Protein 1DZF (pdb70)

Foldseek 3Di:
DVVVLVLLLLLLLLLLVLCVQLAWDDDVCRSVDDSVVCQVQQADPVSHGDQQRSKDKTAGDPVRCVLPVPQGIEIEGEDPDQEAEQVNLVVQLVCCVVVVHQEYEYEHEHYYDPNSVVCQVVDPPHGYAYDYSNVSSDNVCPDLARWRKHWGGPVRVVVVCVVVVHDLVPAAADECPHPVNSSSVPDAFIKIFTDRPVDDDSPPTGMHGYD

GO terms:
  GO:0042797 tRNA transcription by RNA polymerase III (P, IDA)
  GO:0003899 DNA-directed RNA polymerase activity (F, IDA)
  GO:0003968 RNA-directed RNA polymerase activity (F, IDA)
  GO:0005665 RNA polymerase II, core complex (C, IDA)
  GO:0005666 RNA polymerase III complex (C, IDA)
  GO:0005736 RNA polymerase I complex (C, IDA)
  GO:0006360 transcription by RNA polymerase I (P, IDA)
  GO:0006366 transcription by RNA polymerase II (P, IGI)
  GO:0006360 transcription by RNA polymerase I (P, IMP)
  GO:0006366 transcription by RNA polymerase II (P, IMP)
  GO:0006383 transcription by RNA polymerase III (P, IMP)
  GO:0005654 nucleoplasm (C, TAS)
  GO:0005515 protein binding (F, IPI)
  GO:0005634 nucleus (C, IDA)
  GO:0042790 nucleolar large rRNA transcription by RNA polymerase I (P, IDA)
  GO:0006361 transcription initiation at RNA polymerase I promoter (P, IDA)
  GO:0006362 transcription elongation by RNA polymerase I (P, IDA)
  GO:0006363 termination of RNA polymerase I transcription (P, IDA)
  GO:0006367 transcription initiation at RNA polymerase II promoter (P, IDA)
  GO:0006368 transcription elongation by RNA polymerase II (P, IDA)

Solvent-accessible surface area: 13251 Å² total; per-residue (Å²): 171,128,154,84,16,27,75,4,59,97,0,6,87,7,0,6,15,1,0,74,80,26,18,12,127,18,58,83,144,70,1,90,24,72,54,138,70,0,74,89,122,20,16,42,118,150,36,145,38,61,34,158,119,3,27,37,117,3,82,26,41,158,130,11,75,87,74,30,98,129,24,21,30,0,39,0,43,2,4,50,87,65,63,0,27,69,176,48,0,100,93,5,3,89,56,0,113,134,127,126,15,62,9,0,0,1,0,37,38,98,68,22,36,104,53,0,80,163,32,28,100,56,16,107,132,17,42,11,35,43,34,45,19,64,71,10,16,101,8,91,19,99,90,138,150,28,31,124,33,61,63,21,4,86,110,65,37,186,117,17,32,170,180,112,224,69,153,81,72,100,13,70,117,12,118,138,76,43,82,22,1,95,16,22,18,15,94,183,19,39,1,0,49,19,26,167,104,103,94,139,50,32,188,209,19,55,48,99,6,1,69

Nearest PDB structures (foldseek):
  6hlq-assembly1_E  TM=9.633E-01  e=7.209E-40  Saccharomyces cerevisiae S288C
  9ja1-assembly1_E  TM=9.537E-01  e=2.281E-38  Saccharomyces cerevisiae
  7wbx-assembly1_E  TM=9.378E-01  e=2.016E-32  Komagataella phaffii
  6f40-assembly1_E  TM=9.334E-01  e=1.740E-33  Saccharomyces cerevisiae S288C
  8hil-assembly1_E  TM=8.006E-01  e=9.341E-16  Brassica oleracea

Structure (mmCIF, N/CA/C/O backbone):
data_1DZF
#
_entry.id   1DZF
#
_cell.length_a   45.050
_cell.length_b   82.220
_cell.length_c   134.810
_cell.angle_alpha   90.00
_cell.angle_beta   90.00
_cell.angle_gamma   90.00
#
_symmetry.space_group_name_H-M   'C 2 2 21'
#
loop_
_entity.id
_entity.type
_entity.pdbx_description
1 polymer 'DNA-DIRECTED RNA POLYMERASES I, II, AND III SUBUNIT RPABC 1'
2 water water
#
loop_
_atom_site.group_PDB
_atom_site.id
_atom_site.type_symbol
_atom_site.label_atom_id
_atom_site.label_alt_id
_atom_site.label_comp_id
_atom_site.label_asym_id
_atom_site.label_entity_id
_atom_site.label_seq_id
_atom_site.pdbx_PDB_ins_code
_atom_site.Cartn_x
_atom_site.Cartn_y
_atom_site.Cartn_z
_atom_site.occupancy
_atom_site.B_iso_or_equiv
_atom_site.auth_seq_id
_atom_site.auth_comp_id
_atom_site.auth_asym_id
_atom_site.auth_atom_id
_atom_site.pdbx_PDB_model_num
ATOM 1 N N . ASN A 1 5 ? 24.822 30.268 83.722 1.00 53.91 5 ASN A N 1
ATOM 2 C CA . ASN A 1 5 ? 24.843 31.110 82.536 1.00 53.45 5 ASN A CA 1
ATOM 3 C C . ASN A 1 5 ? 23.435 31.510 82.128 1.00 53.19 5 ASN A C 1
ATOM 4 O O . ASN A 1 5 ? 23.078 31.456 80.951 1.00 54.04 5 ASN A O 1
ATOM 9 N N . GLU A 1 6 ? 22.628 31.915 83.100 1.00 51.69 6 GLU A N 1
ATOM 10 C CA . GLU A 1 6 ? 21.263 32.337 82.831 1.00 48.57 6 GLU A CA 1
ATOM 11 C C . GLU A 1 6 ? 21.066 33.523 83.748 1.00 47.82 6 GLU A C 1
ATOM 12 O O . GLU A 1 6 ? 20.264 34.424 83.495 1.00 46.78 6 GLU A O 1
ATOM 18 N N . ARG A 1 7 ? 21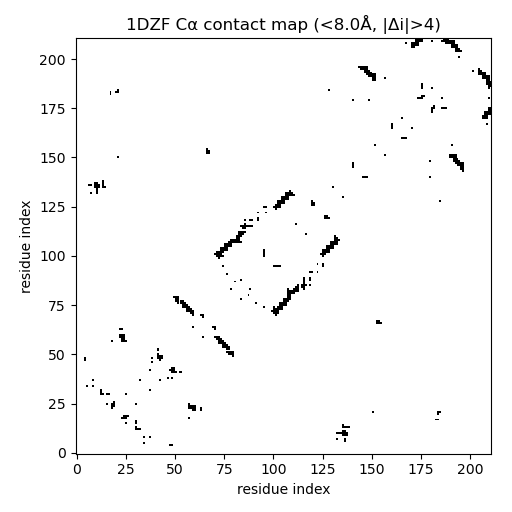.831 33.495 84.828 1.00 47.22 7 ARG A N 1
ATOM 19 C CA . ARG A 1 7 ? 21.809 34.539 85.830 1.00 47.16 7 ARG A CA 1
ATOM 20 C C . ARG A 1 7 ? 22.698 35.672 85.361 1.00 44.90 7 ARG A C 1
ATOM 21 O O . ARG A 1 7 ? 22.714 36.739 85.957 1.00 44.51 7 ARG A O 1
ATOM 29 N N . ASN A 1 8 ? 23.454 35.422 84.297 1.00 41.29 8 ASN A N 1
ATOM 30 C CA . ASN A 1 8 ? 24.313 36.443 83.741 1.00 36.99 8 ASN A CA 1
ATOM 31 C C . ASN A 1 8 ? 23.510 37.222 82.721 1.00 33.25 8 ASN A C 1
ATOM 32 O O . ASN A 1 8 ? 23.820 38.378 82.424 1.00 31.90 8 ASN A O 1
ATOM 37 N N . ILE A 1 9 ? 22.460 36.588 82.200 1.00 28.63 9 ILE A N 1
ATOM 38 C CA . ILE A 1 9 ? 21.552 37.250 81.270 1.00 25.78 9 ILE A CA 1
ATOM 39 C C . ILE A 1 9 ? 20.740 38.206 82.162 1.00 24.39 9 ILE A C 1
ATOM 40 O O . ILE A 1 9 ? 20.544 39.371 81.832 1.00 22.88 9 ILE A O 1
ATOM 45 N N . SER A 1 10 ? 20.271 37.688 83.290 1.00 23.55 10 SER A N 1
ATOM 46 C CA . SER A 1 10 ? 19.510 38.503 84.224 1.00 24.66 10 SER A CA 1
ATOM 47 C C . SER A 1 10 ? 20.313 39.718 84.708 1.00 23.88 10 SER A C 1
ATOM 48 O O . SER A 1 10 ? 19.763 40.815 84.855 1.00 25.22 10 SER A O 1
ATOM 51 N N . ARG A 1 11 ? 21.604 39.532 84.973 1.00 22.24 11 ARG A N 1
ATOM 52 C CA . ARG A 1 11 ? 22.441 40.636 85.441 1.00 23.18 11 ARG A CA 1
ATOM 53 C C . ARG A 1 11 ? 22.625 41.677 84.343 1.00 23.63 11 ARG A C 1
ATOM 54 O O . ARG A 1 11 ? 22.669 42.880 84.626 1.00 21.89 11 ARG A O 1
ATOM 62 N N . LEU A 1 12 ? 22.730 41.216 83.095 1.00 22.32 12 LEU A N 1
ATOM 63 C CA . LEU A 1 12 ? 22.889 42.123 81.965 1.00 20.06 12 LEU A CA 1
ATOM 64 C C . LEU A 1 12 ? 21.596 42.904 81.745 1.00 19.56 12 LEU A C 1
ATOM 65 O O . LEU A 1 12 ? 21.623 44.110 81.520 1.00 20.70 12 LEU A O 1
ATOM 70 N N . TRP A 1 13 ? 20.464 42.211 81.819 1.00 17.85 13 TRP A N 1
ATOM 71 C CA . TRP A 1 13 ? 19.159 42.835 81.634 1.00 18.23 13 TRP A CA 1
ATOM 72 C C . TRP A 1 13 ? 18.936 43.914 82.708 1.00 18.47 13 TRP A C 1
ATOM 73 O O . TRP A 1 13 ? 18.321 44.949 82.440 1.00 17.12 13 TRP A O 1
ATOM 84 N N . ARG A 1 14 ? 19.443 43.675 83.918 1.00 18.03 14 ARG A N 1
ATOM 85 C CA . ARG A 1 14 ? 19.302 44.647 85.008 1.00 19.27 14 ARG A CA 1
ATOM 86 C C . ARG A 1 14 ? 20.278 45.827 84.810 1.00 18.84 14 ARG A C 1
ATOM 87 O O . ARG A 1 14 ? 19.951 46.974 85.155 1.00 16.54 14 ARG A O 1
ATOM 95 N N . ALA A 1 15 ? 21.464 45.557 84.254 1.00 15.68 15 ALA A N 1
ATOM 96 C CA . ALA A 1 15 ? 22.437 46.627 83.994 1.00 15.68 15 ALA A CA 1
ATOM 97 C C . ALA A 1 15 ? 21.847 47.524 82.912 1.00 14.93 15 ALA A C 1
ATOM 98 O O . ALA A 1 15 ? 21.998 48.743 82.942 1.00 14.55 15 ALA A O 1
ATOM 100 N N . PHE A 1 16 ? 21.160 46.891 81.968 1.00 14.39 16 PHE A N 1
ATOM 101 C CA . PHE A 1 16 ? 20.509 47.557 80.846 1.00 14.07 16 PHE A CA 1
ATOM 102 C C . PHE A 1 16 ? 19.450 48.510 81.389 1.00 16.11 16 PHE A C 1
ATOM 103 O O . PHE A 1 16 ? 19.372 49.660 80.972 1.00 14.59 16 PHE A O 1
ATOM 111 N N . ARG A 1 17 ? 18.647 48.030 82.339 1.00 17.20 17 ARG A N 1
ATOM 112 C CA . ARG A 1 17 ? 17.588 48.835 82.946 1.00 16.99 17 ARG A CA 1
ATOM 113 C C . ARG A 1 17 ? 18.158 50.040 83.668 1.00 15.24 17 ARG A C 1
ATOM 114 O O . ARG A 1 17 ? 17.584 51.111 83.607 1.00 17.26 17 ARG A O 1
ATOM 122 N N . THR A 1 18 ? 19.283 49.863 84.351 1.00 14.58 18 THR A N 1
ATOM 123 C CA . THR A 1 18 ? 19.917 50.958 85.082 1.00 15.41 18 THR A CA 1
ATOM 124 C C . THR A 1 18 ? 20.460 52.022 84.139 1.00 15.77 18 THR A C 1
ATOM 125 O O . THR A 1 18 ? 20.378 53.212 84.432 1.00 14.66 18 THR A O 1
ATOM 129 N N . VAL A 1 19 ? 21.025 51.596 83.015 1.00 13.69 19 VAL A N 1
ATOM 130 C CA . VAL A 1 19 ? 21.554 52.551 82.061 1.00 13.68 19 VAL A CA 1
ATOM 131 C C . VAL A 1 19 ? 20.403 53.378 81.518 1.00 14.18 19 VAL A C 1
ATOM 132 O O . VAL A 1 19 ? 20.541 54.589 81.363 1.00 15.54 19 VAL A O 1
ATOM 136 N N . LYS A 1 20 ? 19.264 52.747 81.248 1.00 13.08 20 LYS A N 1
ATOM 137 C CA . LYS A 1 20 ? 18.103 53.479 80.720 1.00 15.39 20 LYS A CA 1
ATOM 138 C C . LYS A 1 20 ? 17.557 54.482 81.746 1.00 16.44 20 LYS A C 1
ATOM 139 O O . LYS A 1 20 ? 17.133 55.581 81.389 1.00 15.66 20 LYS A O 1
ATOM 145 N N . GLU A 1 21 ? 17.588 54.103 83.022 1.00 17.32 21 GLU A N 1
ATOM 146 C CA . GLU A 1 21 ? 17.121 54.968 84.098 1.00 18.04 21 GLU A CA 1
ATOM 147 C C . GLU A 1 21 ? 18.067 56.168 84.222 1.00 18.12 21 GLU A C 1
ATOM 148 O O . GLU A 1 21 ? 17.619 57.306 84.402 1.00 16.94 21 GLU A O 1
ATOM 154 N N . MET A 1 22 ? 19.370 55.910 84.108 1.00 16.50 22 MET A N 1
ATOM 155 C CA . MET A 1 22 ? 20.379 56.966 84.212 1.00 17.86 22 MET A CA 1
ATOM 156 C C . MET A 1 22 ? 20.170 58.002 83.115 1.00 16.42 22 MET A C 1
ATOM 157 O O . MET A 1 22 ? 20.232 59.210 83.348 1.00 14.78 22 MET A O 1
ATOM 162 N N . VAL A 1 23 ? 19.923 57.505 81.910 1.00 16.13 23 VAL A N 1
ATOM 163 C CA . VAL A 1 23 ? 19.700 58.350 80.744 1.00 15.28 23 VAL A CA 1
ATOM 164 C C . VAL A 1 23 ? 18.376 59.098 80.884 1.00 16.10 23 VAL A C 1
ATOM 165 O O . VAL A 1 23 ? 18.258 60.255 80.496 1.00 18.56 23 VAL A O 1
ATOM 169 N N . LYS A 1 24 ? 17.376 58.445 81.447 1.00 16.44 24 LYS A N 1
ATOM 170 C CA . LYS A 1 24 ? 16.101 59.107 81.644 1.00 17.87 24 LYS A CA 1
ATOM 171 C C . LYS A 1 24 ? 16.292 60.208 82.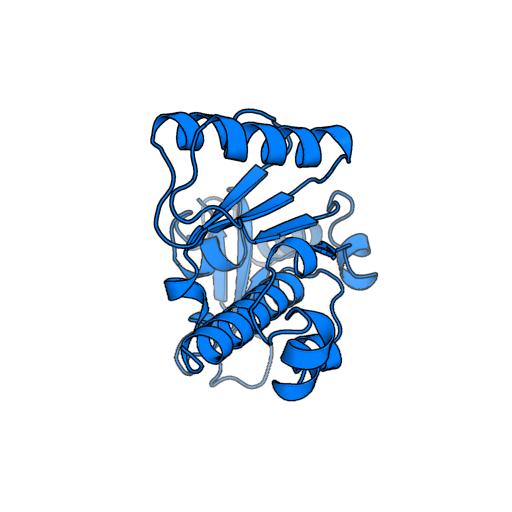691 1.00 19.07 24 LYS A C 1
ATOM 172 O O . LYS A 1 24 ? 15.844 61.339 82.496 1.00 20.68 24 LYS A O 1
ATOM 178 N N . ASP A 1 25 ? 16.966 59.874 83.791 1.00 18.61 25 ASP A N 1
ATOM 179 C CA . ASP A 1 25 ? 17.219 60.823 84.882 1.00 17.12 25 ASP A CA 1
ATOM 180 C C . ASP A 1 25 ? 18.060 62.034 84.434 1.00 19.00 25 ASP A C 1
ATOM 181 O O . ASP A 1 25 ? 17.961 63.113 85.022 1.00 20.32 25 ASP A O 1
ATOM 186 N N . ARG A 1 26 ? 18.908 61.855 83.424 1.00 16.24 26 ARG A N 1
ATOM 187 C CA . ARG A 1 26 ? 19.723 62.950 82.927 1.00 15.74 26 ARG A CA 1
ATOM 188 C C . ARG A 1 26 ? 18.861 63.897 82.089 1.00 16.43 26 ARG A C 1
ATOM 189 O O . ARG A 1 26 ? 19.295 64.992 81.739 1.00 18.60 26 ARG A O 1
ATOM 197 N N . GLY A 1 27 ? 17.648 63.470 81.756 1.00 14.75 27 GLY A N 1
ATOM 198 C CA . GLY A 1 27 ? 16.770 64.318 80.978 1.00 14.82 27 GLY A CA 1
ATOM 199 C C . GLY A 1 27 ? 16.549 63.952 79.523 1.00 15.70 27 GLY A C 1
ATOM 200 O O . GLY A 1 27 ? 15.994 64.750 78.759 1.00 15.54 27 GLY A O 1
ATOM 201 N N . TYR A 1 28 ? 16.979 62.762 79.118 1.00 15.67 28 TYR A N 1
ATOM 202 C CA . TYR A 1 28 ? 16.769 62.334 77.740 1.00 14.95 28 TYR A CA 1
ATOM 203 C C . TYR A 1 28 ? 15.465 61.561 77.644 1.00 15.96 28 TYR A C 1
ATOM 204 O O . TYR A 1 28 ? 14.929 61.091 78.652 1.00 15.09 28 TYR A O 1
ATOM 213 N N . PHE A 1 29 ? 14.949 61.429 76.428 1.00 16.27 29 PHE A N 1
ATOM 214 C CA . PHE A 1 29 ? 13.699 60.732 76.243 1.00 17.30 29 PHE A CA 1
ATOM 215 C C . PHE A 1 29 ? 13.818 59.221 76.143 1.00 18.00 29 PHE A C 1
ATOM 216 O O . PHE A 1 29 ? 14.376 58.688 75.189 1.00 15.22 29 PHE A O 1
ATOM 224 N N . ILE A 1 30 ? 13.273 58.565 77.162 1.00 19.22 30 ILE A N 1
ATOM 225 C CA . ILE A 1 30 ? 13.200 57.112 77.292 1.00 20.10 30 ILE A CA 1
ATOM 226 C C . ILE A 1 30 ? 11.879 56.882 78.018 1.00 19.15 30 ILE A C 1
ATOM 227 O O . ILE A 1 30 ? 11.634 57.503 79.039 1.00 21.49 30 ILE A O 1
ATOM 232 N N . THR A 1 31 ? 11.019 56.017 77.509 1.00 18.99 31 THR A N 1
ATOM 233 C CA . THR A 1 31 ? 9.754 55.767 78.201 1.00 21.16 31 THR A CA 1
ATOM 234 C C . THR A 1 31 ? 9.952 54.873 79.428 1.00 21.05 31 THR A C 1
ATOM 235 O O . THR A 1 31 ? 10.860 54.045 79.462 1.00 21.52 31 THR A O 1
ATOM 239 N N . GLN A 1 32 ? 9.109 55.045 80.435 1.00 21.04 32 GLN A N 1
ATOM 240 C CA . GLN A 1 32 ? 9.223 54.214 81.624 1.00 25.29 32 GLN A CA 1
ATOM 241 C C . GLN A 1 32 ? 8.893 52.777 81.243 1.00 26.72 32 GLN A C 1
ATOM 242 O O . GLN A 1 32 ? 9.423 51.829 81.831 1.00 28.10 32 GLN A O 1
ATOM 248 N N . GLU A 1 33 ? 8.015 52.619 80.256 1.00 28.08 33 GLU A N 1
ATOM 249 C CA . GLU A 1 33 ? 7.638 51.292 79.806 1.00 29.15 33 GLU A CA 1
ATOM 250 C C . GLU A 1 33 ? 8.882 50.591 79.263 1.00 27.60 33 GLU A C 1
ATOM 251 O O . GLU A 1 33 ? 9.038 49.390 79.426 1.00 26.69 33 GLU A O 1
ATOM 257 N N . GLU A 1 34 ? 9.766 51.355 78.628 1.00 26.44 34 GLU A N 1
ATOM 258 C CA . GLU A 1 34 ? 11.008 50.820 78.076 1.00 25.35 34 GLU A CA 1
ATOM 259 C C . GLU A 1 34 ? 11.961 50.470 79.222 1.00 24.31 34 GLU A C 1
ATOM 260 O O . GLU A 1 34 ? 12.596 49.408 79.224 1.00 23.37 34 GLU A O 1
ATOM 266 N N . VAL A 1 35 ? 12.051 51.372 80.197 1.00 21.23 35 VAL A N 1
ATOM 267 C CA . VAL A 1 35 ? 12.907 51.177 81.355 1.00 18.95 35 VAL A CA 1
ATOM 268 C C . VAL A 1 35 ? 12.513 49.848 81.983 1.00 18.91 35 VAL A C 1
ATOM 269 O O . VAL A 1 35 ? 13.367 49.056 82.356 1.00 18.09 35 VAL A O 1
ATOM 273 N N . GLU A 1 36 ? 11.207 49.604 82.063 1.00 19.79 36 GLU A N 1
ATOM 274 C CA . GLU A 1 36 ? 10.668 48.390 82.669 1.00 22.17 36 GLU A CA 1
ATOM 275 C C . GLU A 1 36 ? 10.521 47.162 81.769 1.00 22.93 36 GLU A C 1
ATOM 276 O O . GLU A 1 36 ? 9.782 46.232 82.108 1.00 22.26 36 GLU A O 1
ATOM 282 N N . LEU A 1 37 ? 11.229 47.149 80.640 1.00 22.73 37 LEU A N 1
ATOM 283 C CA . LEU A 1 37 ? 11.164 46.030 79.698 1.00 23.38 37 LEU A CA 1
ATOM 284 C C . LEU A 1 37 ? 11.299 44.666 80.392 1.00 23.27 37 LEU A C 1
ATOM 285 O O . LEU A 1 37 ? 12.303 44.396 81.064 1.00 23.86 37 LEU A O 1
ATOM 290 N N . PRO A 1 38 ? 10.276 43.801 80.261 1.00 23.25 38 PRO A N 1
ATOM 291 C CA . PRO A 1 38 ? 10.281 42.460 80.869 1.00 23.96 38 PRO A CA 1
ATOM 292 C C . PRO A 1 38 ? 11.483 41.597 80.421 1.00 24.42 38 PRO A C 1
ATOM 293 O O . PRO A 1 38 ? 12.004 41.772 79.314 1.00 25.95 38 PRO A O 1
ATOM 297 N N . LEU A 1 39 ? 11.919 40.671 81.277 1.00 23.84 39 LEU A N 1
ATOM 298 C CA . LEU A 1 39 ? 13.061 39.800 80.969 1.00 23.57 39 LEU A CA 1
ATOM 299 C C . LEU A 1 39 ? 12.834 38.960 79.710 1.00 23.59 39 LEU A C 1
ATOM 300 O O . LEU A 1 39 ? 13.734 38.809 78.867 1.00 22.23 39 LEU A O 1
ATOM 305 N N . GLU A 1 40 ? 11.632 38.412 79.591 1.00 23.28 40 GLU A N 1
ATOM 306 C CA . GLU A 1 40 ? 11.290 37.592 78.442 1.00 24.87 40 GLU A CA 1
ATOM 307 C C . GLU A 1 40 ? 11.416 38.398 77.149 1.00 25.34 40 GLU A C 1
ATOM 308 O O . GLU A 1 40 ? 11.954 37.912 76.149 1.00 24.93 40 GLU A O 1
ATOM 314 N N . ASP A 1 41 ? 10.932 39.635 77.178 1.00 25.41 41 ASP A N 1
ATOM 315 C CA . ASP A 1 41 ? 10.999 40.498 76.011 1.00 24.93 41 ASP A CA 1
ATOM 316 C C . ASP A 1 41 ? 12.462 40.800 75.678 1.00 24.50 41 ASP A C 1
ATOM 317 O O . ASP A 1 41 ? 12.852 40.853 74.504 1.00 23.63 41 ASP A O 1
ATOM 322 N N . PHE A 1 42 ? 13.270 40.992 76.717 1.00 23.57 42 PHE A N 1
ATOM 323 C CA . PHE A 1 42 ? 14.695 41.248 76.535 1.00 23.46 42 PHE A CA 1
ATOM 324 C C . PHE A 1 42 ? 15.307 40.060 75.769 1.00 24.41 42 PHE A C 1
ATOM 325 O O . PHE A 1 42 ? 15.987 40.238 74.754 1.00 24.67 42 PHE A O 1
ATOM 333 N N . LYS A 1 43 ? 15.054 38.845 76.253 1.00 24.96 43 LYS A N 1
ATOM 334 C CA . LYS A 1 43 ? 15.576 37.647 75.589 1.00 23.80 43 LYS A CA 1
ATOM 335 C C . LYS A 1 43 ? 15.087 37.558 74.153 1.00 21.40 43 LYS A C 1
ATOM 336 O O . LYS A 1 43 ? 15.844 37.272 73.247 1.00 20.42 43 LYS A O 1
ATOM 342 N N . ALA A 1 44 ? 13.808 37.815 73.951 1.00 21.27 44 ALA A N 1
ATOM 343 C CA . ALA A 1 44 ? 13.246 37.730 72.617 1.00 23.48 44 ALA A CA 1
ATOM 344 C C . ALA A 1 44 ? 13.873 38.680 71.592 1.00 24.92 44 ALA A C 1
ATOM 345 O O . ALA A 1 44 ? 13.933 38.369 70.398 1.00 25.88 44 ALA A O 1
ATOM 347 N N . LYS A 1 45 ? 14.357 39.826 72.058 1.00 25.59 45 LYS A N 1
ATOM 348 C CA . LYS A 1 45 ? 14.906 40.828 71.152 1.00 24.46 45 LYS A CA 1
ATOM 349 C C . LYS A 1 45 ? 16.414 41.004 71.115 1.00 23.70 45 LYS A C 1
ATOM 350 O O . LYS A 1 45 ? 16.991 41.232 70.044 1.00 23.72 45 LYS A O 1
ATOM 356 N N . TYR A 1 46 ? 17.055 40.889 72.274 1.00 20.49 46 TYR A N 1
ATOM 357 C CA . TYR A 1 46 ? 18.487 41.091 72.353 1.00 21.26 46 TYR A CA 1
ATOM 358 C C . TYR A 1 46 ? 19.366 39.856 72.453 1.00 20.53 46 TYR A C 1
ATOM 359 O O . TYR A 1 46 ? 20.584 39.972 72.552 1.00 20.06 46 TYR A O 1
ATOM 368 N N . CYS A 1 47 ? 18.751 38.679 72.426 1.00 23.65 47 CYS A N 1
ATOM 369 C CA . CYS A 1 47 ? 19.487 37.409 72.494 1.00 25.11 47 CYS A CA 1
ATOM 370 C C . CYS A 1 47 ? 19.293 36.706 71.152 1.00 26.41 47 CYS A C 1
ATOM 371 O O . CYS A 1 47 ? 18.224 36.837 70.546 1.00 26.83 47 CYS A O 1
ATOM 374 N N . ASP A 1 48 ? 20.311 35.977 70.690 1.00 27.82 48 ASP A N 1
ATOM 375 C CA . ASP A 1 48 ? 20.218 35.282 69.404 1.00 29.88 48 ASP A CA 1
ATOM 376 C C . ASP A 1 48 ? 19.299 34.054 69.426 1.00 32.06 48 ASP A C 1
ATOM 377 O O . ASP A 1 48 ? 18.628 33.787 70.424 1.00 32.74 48 ASP A O 1
ATOM 382 N N . SER A 1 49 ? 19.253 33.316 68.321 1.00 35.12 49 SER A N 1
ATOM 383 C CA . SER A 1 49 ? 18.381 32.143 68.221 1.00 37.09 49 SER A CA 1
ATOM 384 C C . SER A 1 49 ? 18.702 31.059 69.254 1.00 38.22 49 SER A C 1
ATOM 385 O O . SER A 1 49 ? 17.824 30.269 69.623 1.00 39.63 49 SER A O 1
ATOM 388 N N . MET A 1 50 ? 19.948 31.040 69.727 1.00 38.55 50 MET A N 1
ATOM 389 C CA . MET A 1 50 ? 20.384 30.064 70.719 1.00 38.78 50 MET A CA 1
ATOM 390 C C . MET A 1 50 ? 20.209 30.571 72.155 1.00 38.69 50 MET A C 1
ATOM 391 O O . MET A 1 50 ? 20.572 29.878 73.112 1.00 37.83 50 MET A O 1
ATOM 396 N N . GLY A 1 51 ? 19.664 31.783 72.294 1.00 36.55 51 GLY A N 1
ATOM 397 C CA . GLY A 1 51 ? 19.424 32.359 73.611 1.00 32.96 51 GLY A CA 1
ATOM 398 C C . GLY A 1 51 ? 20.577 33.077 74.293 1.00 30.47 51 GLY A C 1
ATOM 399 O O . GLY A 1 51 ? 20.538 33.300 75.509 1.00 28.46 51 GLY A O 1
ATOM 400 N N . ARG A 1 52 ? 21.596 33.444 73.519 1.00 29.31 52 ARG A N 1
ATOM 401 C CA . ARG A 1 52 ? 22.769 34.138 74.047 1.00 27.57 52 ARG A CA 1
ATOM 402 C C . ARG A 1 52 ? 22.694 35.640 73.772 1.00 26.98 52 ARG A C 1
ATOM 403 O O . ARG A 1 52 ? 22.346 36.071 72.658 1.00 25.91 52 ARG A O 1
ATOM 411 N N . PRO A 1 53 ? 23.072 36.455 74.768 1.00 25.50 53 PRO A N 1
ATOM 412 C CA . PRO A 1 53 ? 23.028 37.911 74.626 1.00 23.59 53 PRO A CA 1
ATOM 413 C C . PRO A 1 53 ? 23.979 38.494 73.601 1.00 21.40 53 PRO A C 1
ATOM 414 O O . PRO A 1 53 ? 25.177 38.197 73.587 1.00 19.47 53 PRO A O 1
ATOM 418 N N . GLN A 1 54 ? 23.423 39.342 72.743 1.00 20.99 54 GLN A N 1
ATOM 419 C CA . GLN A 1 54 ? 24.196 40.024 71.714 1.00 20.23 54 GLN A CA 1
ATOM 420 C C . GLN A 1 54 ? 24.149 41.521 72.056 1.00 18.09 54 GLN A C 1
ATOM 421 O O . GLN A 1 54 ? 23.214 42.231 71.693 1.00 17.89 54 GLN A O 1
ATOM 427 N N . ARG A 1 55 ? 25.165 41.976 72.775 1.00 16.90 55 ARG A N 1
ATOM 428 C CA . ARG A 1 55 ? 25.241 43.355 73.206 1.00 18.98 55 ARG A CA 1
ATOM 429 C C . ARG A 1 55 ? 25.195 44.361 72.051 1.00 20.22 55 ARG A C 1
ATOM 430 O O . ARG A 1 55 ? 24.701 45.471 72.215 1.00 19.19 55 ARG A O 1
ATOM 438 N N . LYS A 1 56 ? 25.679 43.955 70.878 1.00 22.14 56 LYS A N 1
ATOM 439 C CA . LYS A 1 56 ? 25.673 44.818 69.692 1.00 22.28 56 LYS A CA 1
ATOM 440 C C . LYS A 1 56 ? 24.249 45.206 69.292 1.00 20.22 56 LYS A C 1
ATOM 441 O O . LYS A 1 56 ? 24.043 46.163 68.552 1.00 21.23 56 LYS A O 1
ATOM 447 N N . MET A 1 57 ? 23.266 44.459 69.776 1.00 17.29 57 MET A N 1
ATOM 448 C CA . MET A 1 57 ? 21.873 44.767 69.489 1.00 18.14 57 MET A CA 1
ATOM 449 C C . MET A 1 57 ? 21.277 45.716 70.543 1.00 17.10 57 MET A C 1
ATOM 450 O O . MET A 1 57 ? 20.199 46.256 70.341 1.00 17.38 57 MET A O 1
ATOM 455 N N . MET A 1 58 ? 21.984 45.897 71.660 1.00 18.79 58 MET A N 1
ATOM 456 C CA . MET A 1 58 ? 21.533 46.744 72.776 1.00 19.12 58 MET A CA 1
ATOM 457 C C . MET A 1 58 ? 21.884 48.243 72.679 1.00 20.22 58 MET A C 1
ATOM 458 O O . MET A 1 58 ? 21.132 49.083 73.172 1.00 19.74 58 MET A O 1
ATOM 463 N N . SER A 1 59 ? 23.028 48.562 72.075 1.00 21.21 59 SER A N 1
ATOM 464 C CA . SER A 1 59 ? 23.478 49.951 71.917 1.00 24.57 59 SER A CA 1
ATOM 465 C C . SER A 1 59 ? 22.350 50.840 71.374 1.00 24.14 59 SER A C 1
ATOM 466 O O . SER A 1 59 ? 21.535 50.391 70.563 1.00 25.79 59 SER A O 1
ATOM 469 N N . PHE A 1 60 ? 22.279 52.092 71.837 1.00 22.04 60 PHE A N 1
ATOM 470 C CA . PHE A 1 60 ? 21.205 52.986 71.403 1.00 17.57 60 PHE A CA 1
ATOM 471 C C . PHE A 1 60 ? 21.487 54.471 71.545 1.00 15.89 60 PHE A C 1
ATOM 472 O O . PHE A 1 60 ? 22.366 54.869 72.289 1.00 14.41 60 PHE A O 1
ATOM 480 N N . GLN A 1 61 ? 20.731 55.279 70.805 1.00 16.30 61 GLN A N 1
ATOM 481 C CA . GLN A 1 61 ? 20.871 56.733 70.865 1.00 18.46 61 GLN A CA 1
ATOM 482 C C . GLN A 1 61 ? 19.696 57.333 71.631 1.00 16.43 61 GLN A C 1
ATOM 483 O O . GLN A 1 61 ? 18.604 56.749 71.672 1.00 16.97 61 GLN A O 1
ATOM 489 N N . ALA A 1 62 ? 19.919 58.490 72.252 1.00 16.45 62 ALA A N 1
ATOM 490 C CA . ALA A 1 62 ? 18.858 59.163 72.996 1.00 14.62 62 ALA A CA 1
ATOM 491 C C . ALA A 1 62 ? 18.927 60.667 72.744 1.00 13.94 62 ALA A C 1
ATOM 492 O O . ALA A 1 62 ? 20.008 61.227 72.628 1.00 13.16 62 ALA A O 1
ATOM 494 N N . ASN A 1 63 ? 17.765 61.300 72.633 1.00 14.32 63 ASN A N 1
ATOM 495 C CA . ASN A 1 63 ? 17.680 62.744 72.416 1.00 15.82 63 ASN A CA 1
ATOM 496 C C . ASN A 1 63 ? 17.018 63.390 73.638 1.00 15.68 63 ASN A C 1
ATOM 497 O O . ASN A 1 63 ? 16.318 62.720 74.395 1.00 16.22 63 ASN A O 1
ATOM 502 N N . PRO A 1 64 ? 17.247 64.699 73.857 1.00 15.46 64 PRO A N 1
ATOM 503 C CA . PRO A 1 64 ? 16.633 65.399 75.000 1.00 14.93 64 PRO A CA 1
ATOM 504 C C . PRO A 1 64 ? 15.107 65.405 74.893 1.00 14.06 64 PRO A C 1
ATOM 505 O O . PRO A 1 64 ? 14.556 65.320 73.798 1.00 15.52 64 PRO A O 1
ATOM 509 N N . THR A 1 65 ? 14.416 65.490 76.018 1.00 13.18 65 THR A N 1
ATOM 510 C CA . THR A 1 65 ? 12.964 65.554 75.970 1.00 15.02 65 THR A CA 1
ATOM 511 C C . THR A 1 65 ? 12.660 66.982 75.533 1.00 14.79 65 THR A C 1
ATOM 512 O O . THR A 1 65 ? 13.562 67.811 75.479 1.00 14.98 65 THR A O 1
ATOM 516 N N . GLU A 1 66 ? 11.398 67.265 75.235 1.00 15.67 66 GLU A N 1
ATOM 517 C CA . GLU A 1 66 ? 11.002 68.600 74.828 1.00 18.87 66 GLU A CA 1
ATOM 518 C C . GLU A 1 66 ? 11.218 69.527 76.018 1.00 19.14 66 GLU A C 1
ATOM 519 O O . GLU A 1 66 ? 11.692 70.650 75.864 1.00 18.73 66 GLU A O 1
ATOM 525 N N . GLU A 1 67 ? 10.886 69.054 77.214 1.00 18.65 67 GLU A N 1
ATOM 526 C CA . GLU A 1 67 ? 11.092 69.874 78.397 1.00 20.79 67 GLU A CA 1
ATOM 527 C C . GLU A 1 67 ? 12.585 70.148 78.635 1.00 20.25 67 GLU A C 1
ATOM 528 O O . GLU A 1 67 ? 12.967 71.244 79.051 1.00 21.68 67 GLU A O 1
ATOM 534 N N . SER A 1 68 ? 13.442 69.173 78.359 1.00 19.04 68 SER A N 1
ATOM 535 C CA . SER A 1 68 ? 14.865 69.379 78.562 1.00 17.92 68 SER A CA 1
ATOM 536 C C . SER A 1 68 ? 15.492 70.326 77.540 1.00 19.58 68 SER A C 1
ATOM 537 O O . SER A 1 68 ? 16.345 71.142 77.887 1.00 20.36 68 SER A O 1
ATOM 540 N N . ILE A 1 69 ? 15.082 70.240 76.282 1.00 17.45 69 ILE A N 1
ATOM 541 C CA . ILE A 1 69 ? 15.695 71.101 75.279 1.00 19.02 69 ILE A CA 1
ATOM 542 C C . ILE A 1 69 ? 15.339 72.587 75.455 1.00 19.52 69 ILE A C 1
ATOM 543 O O . ILE A 1 69 ? 16.105 73.461 75.070 1.00 20.80 69 ILE A O 1
ATOM 548 N N . SER A 1 70 ? 14.205 72.881 76.072 1.00 21.88 70 SER A N 1
ATOM 549 C CA . SER A 1 70 ? 13.820 74.279 76.290 1.00 23.75 70 SER A CA 1
ATOM 550 C C . SER A 1 70 ? 14.645 74.929 77.416 1.00 22.09 70 SER A C 1
ATOM 551 O O . SER A 1 70 ? 14.911 76.131 77.400 0.0000 22.60 70 SER A O 1
ATOM 554 N N . LYS A 1 71 ? 15.042 74.104 78.385 1.00 22.33 71 LYS A N 1
ATOM 555 C CA . LYS A 1 71 ? 15.832 74.539 79.540 1.00 20.61 71 LYS A CA 1
ATOM 556 C C . LYS A 1 71 ? 17.321 74.479 79.247 1.00 22.10 71 LYS A C 1
ATOM 557 O O . LYS A 1 71 ? 18.095 75.271 79.788 1.00 23.35 71 LYS A O 1
ATOM 563 N N . PHE A 1 72 ? 17.724 73.518 78.413 1.00 21.82 72 PHE A N 1
ATOM 564 C CA . PHE A 1 72 ? 19.132 73.326 78.037 1.00 21.97 72 PHE A CA 1
ATOM 565 C C . PHE A 1 72 ? 19.251 73.336 76.503 1.00 24.08 72 PHE A C 1
ATOM 566 O O . PHE A 1 72 ? 19.350 72.281 75.856 1.00 21.89 72 PHE A O 1
ATOM 574 N N . PRO A 1 73 ? 19.257 74.543 75.909 1.00 23.99 73 PRO A N 1
ATOM 575 C CA . PRO A 1 73 ? 19.348 74.790 74.471 1.00 23.53 73 PRO A CA 1
ATOM 576 C C . PRO A 1 73 ? 20.505 74.107 73.777 1.00 22.86 73 PRO A C 1
ATOM 577 O O . PRO A 1 73 ? 20.387 73.714 72.619 1.00 21.99 73 PRO A O 1
ATOM 581 N N . ASP A 1 74 ? 21.622 73.975 74.483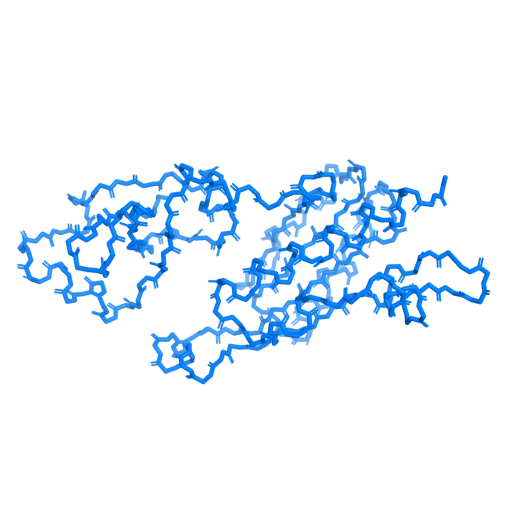 1.00 23.33 74 ASP A N 1
ATOM 582 C CA . ASP A 1 74 ? 22.811 73.371 73.895 1.00 23.63 74 ASP A CA 1
ATOM 583 C C . ASP A 1 74 ? 22.986 71.891 74.206 1.00 22.15 74 ASP A C 1
ATOM 584 O O . ASP A 1 74 ? 24.037 71.319 73.940 1.00 23.02 74 ASP A O 1
ATOM 589 N N . MET A 1 75 ? 21.947 71.274 74.758 1.00 20.94 75 MET A N 1
ATOM 590 C CA . MET A 1 75 ? 21.992 69.852 75.084 1.00 19.85 75 MET A CA 1
ATOM 591 C C . MET A 1 75 ? 21.877 69.054 73.790 1.00 18.50 75 MET A C 1
ATOM 592 O O . MET A 1 75 ? 20.944 69.261 73.013 1.00 16.70 75 MET A O 1
ATOM 597 N N . GLY A 1 76 ? 22.827 68.152 73.568 1.00 17.18 76 GLY A N 1
ATOM 598 C CA . GLY A 1 76 ? 22.795 67.334 72.375 1.00 16.61 76 GLY A CA 1
ATOM 599 C C . GLY A 1 76 ? 22.339 65.894 72.562 1.00 15.48 76 GLY A C 1
ATOM 600 O O . GLY A 1 76 ? 21.703 65.531 73.555 1.00 13.29 76 GLY A O 1
ATOM 601 N N . SER A 1 77 ? 22.686 65.081 71.567 1.00 16.01 77 SER A N 1
ATOM 602 C CA . SER A 1 77 ? 22.368 63.660 71.520 1.00 16.17 77 SER A CA 1
ATOM 603 C C . SER A 1 77 ? 23.362 62.851 72.327 1.00 13.74 77 SER A C 1
ATOM 604 O O . SER A 1 77 ? 24.483 63.283 72.555 1.00 12.58 77 SER A O 1
ATOM 607 N N . LEU A 1 78 ? 22.944 61.657 72.730 1.00 16.67 78 LEU A N 1
ATOM 608 C CA . LEU A 1 78 ? 23.775 60.764 73.543 1.00 16.96 78 LEU A CA 1
ATOM 609 C C . LEU A 1 78 ? 23.783 59.375 72.898 1.00 15.31 78 LEU A C 1
ATOM 610 O O . LEU A 1 78 ? 22.777 58.960 72.315 1.00 15.27 78 LEU A O 1
ATOM 615 N N . TRP A 1 79 ? 24.913 58.679 73.004 1.00 15.57 79 TRP A N 1
ATOM 616 C CA . TRP A 1 79 ? 25.049 57.320 72.466 1.00 16.26 79 TRP A CA 1
ATOM 617 C C . TRP A 1 79 ? 25.526 56.386 73.581 1.00 14.88 79 TRP A C 1
ATOM 618 O O . TRP A 1 79 ? 26.490 56.690 74.279 1.00 14.66 79 TRP A O 1
ATOM 629 N N . VAL A 1 80 ? 24.823 55.262 73.751 1.00 16.74 80 VAL A N 1
ATOM 630 C CA . VAL A 1 80 ? 25.162 54.250 74.759 1.00 16.01 80 VAL A CA 1
ATOM 631 C C . VAL A 1 80 ? 25.708 53.003 74.051 1.00 18.33 80 VAL A C 1
ATOM 632 O O . VAL A 1 80 ? 25.022 52.391 73.226 1.00 18.91 80 VAL A O 1
ATOM 636 N N . GLU A 1 81 ? 26.940 52.624 74.358 1.00 19.69 81 GLU A N 1
ATOM 637 C CA . GLU A 1 81 ? 27.503 51.444 73.717 1.00 21.13 81 GLU A CA 1
ATOM 638 C C . GLU A 1 81 ? 27.797 50.359 74.747 1.00 19.24 81 GLU A C 1
ATOM 639 O O . GLU A 1 81 ? 28.407 50.632 75.779 1.00 17.67 81 GLU A O 1
ATOM 645 N N . PHE A 1 82 ? 27.327 49.141 74.479 1.00 18.38 82 PHE A N 1
ATOM 646 C CA . PHE A 1 82 ? 27.626 48.008 75.351 1.00 18.83 82 PHE A CA 1
ATOM 647 C C . PHE A 1 82 ? 28.704 47.232 74.583 1.00 18.69 82 PHE A C 1
ATOM 648 O O . PHE A 1 82 ? 28.421 46.558 73.599 1.00 18.85 82 PHE A O 1
ATOM 656 N N . CYS A 1 83 ? 29.945 47.373 75.021 1.00 21.21 83 CYS A N 1
ATOM 657 C CA . CYS A 1 83 ? 31.069 46.729 74.364 1.00 23.39 83 CYS A CA 1
ATOM 658 C C . CYS A 1 83 ? 31.033 45.209 74.429 1.00 24.41 83 CYS A C 1
ATOM 659 O O . CYS A 1 83 ? 30.981 44.611 75.510 1.00 21.08 83 CYS A O 1
ATOM 662 N N . ASP A 1 84 ? 31.088 44.598 73.251 1.00 24.63 84 ASP A N 1
ATOM 663 C CA . ASP A 1 84 ? 31.064 43.158 73.146 1.00 27.44 84 ASP A CA 1
ATOM 664 C C . ASP A 1 84 ? 32.439 42.515 73.332 1.00 28.25 84 ASP A C 1
ATOM 665 O O . ASP A 1 84 ? 32.582 41.314 73.147 1.00 29.66 84 ASP A O 1
ATOM 670 N N . GLU A 1 85 ? 33.445 43.308 73.686 1.00 29.06 85 GLU A N 1
ATOM 671 C CA . GLU A 1 85 ? 34.786 42.783 73.925 1.00 31.56 85 GLU A CA 1
ATOM 672 C C . GLU A 1 85 ? 35.121 42.901 75.414 1.00 32.60 85 GLU A C 1
ATOM 673 O O . GLU A 1 85 ? 35.413 43.993 75.911 1.00 30.72 85 GLU A O 1
ATOM 679 N N . PRO A 1 86 ? 35.099 41.764 76.140 1.00 33.02 86 PRO A N 1
ATOM 680 C CA . PRO A 1 86 ? 35.387 41.692 77.583 1.00 32.74 86 PRO A CA 1
ATOM 681 C C . PRO A 1 86 ? 36.460 42.660 78.067 1.00 30.93 86 PRO A C 1
ATOM 682 O O . PRO A 1 86 ? 36.229 43.462 78.968 1.00 32.38 86 PRO A O 1
ATOM 686 N N . SER A 1 87 ? 37.643 42.571 77.486 1.00 29.61 87 SER A N 1
ATOM 687 C CA . SER A 1 87 ? 38.703 43.489 77.848 1.00 28.90 87 SER A CA 1
ATOM 688 C C . SER A 1 87 ? 38.822 44.385 76.623 1.00 28.27 87 SER A C 1
ATOM 689 O O . SER A 1 87 ? 39.150 43.911 75.536 1.00 29.87 87 SER A O 1
ATOM 692 N N . VAL A 1 88 ? 38.539 45.670 76.800 1.00 25.03 88 VAL A N 1
ATOM 693 C CA . VAL A 1 88 ? 38.569 46.635 75.709 1.00 22.21 88 VAL A CA 1
ATOM 694 C C . VAL A 1 88 ? 39.945 47.179 75.323 1.00 21.34 88 VAL A C 1
ATOM 695 O O . VAL A 1 88 ? 40.605 47.872 76.104 1.00 20.03 88 VAL A O 1
ATOM 699 N N . GLY A 1 89 ? 40.348 46.870 74.091 1.00 21.40 89 GLY A N 1
ATOM 700 C CA . GLY A 1 89 ? 41.635 47.301 73.574 1.00 21.33 89 GLY A CA 1
ATOM 701 C C . GLY A 1 89 ? 41.548 48.615 72.832 1.00 22.54 89 GLY A C 1
ATOM 702 O O . GLY A 1 89 ? 40.452 49.073 72.491 1.00 20.57 89 GLY A O 1
ATOM 703 N N . VAL A 1 90 ? 42.713 49.211 72.576 1.00 22.72 90 VAL A N 1
ATOM 704 C CA . VAL A 1 90 ? 42.823 50.500 71.892 1.00 23.17 90 VAL A CA 1
ATOM 705 C C . VAL A 1 90 ? 42.016 50.569 70.580 1.00 24.32 90 VAL A C 1
ATOM 706 O O . VAL A 1 90 ? 41.296 51.539 70.332 1.00 23.47 90 VAL A O 1
ATOM 710 N N . LYS A 1 91 ? 42.107 49.532 69.753 1.00 23.69 91 LYS A N 1
ATOM 711 C CA . LYS A 1 91 ? 41.380 49.536 68.493 1.00 24.56 91 LYS A CA 1
ATOM 712 C C . LYS A 1 91 ? 39.862 49.535 68.649 1.00 23.42 91 LYS A C 1
ATOM 713 O O . LYS A 1 91 ? 39.157 50.192 67.874 1.00 21.09 91 LYS A O 1
ATOM 719 N N . THR A 1 92 ? 39.350 48.805 69.639 1.00 20.91 92 THR A N 1
ATOM 720 C CA . THR A 1 92 ? 37.899 48.756 69.869 1.00 19.66 92 THR A CA 1
ATOM 721 C C . THR A 1 92 ? 37.389 50.122 70.365 1.00 17.59 92 THR A C 1
ATOM 722 O O . THR A 1 92 ? 36.308 50.575 69.981 1.00 15.53 92 THR A O 1
ATOM 726 N N . MET A 1 93 ? 38.186 50.777 71.203 1.00 16.94 93 MET A N 1
ATOM 727 C CA . MET A 1 93 ? 37.818 52.086 71.736 1.00 18.51 93 MET A CA 1
ATOM 728 C C . MET A 1 93 ? 37.815 53.126 70.609 1.00 17.77 93 MET A C 1
ATOM 729 O O . MET A 1 93 ? 36.900 53.941 70.499 1.00 16.18 93 MET A O 1
ATOM 734 N N . LYS A 1 94 ? 38.840 53.078 69.765 1.00 18.43 94 LYS A N 1
ATOM 735 C CA . LYS A 1 94 ? 38.961 54.018 68.650 1.00 17.86 94 LYS A CA 1
ATOM 736 C C . LYS A 1 94 ? 37.778 53.969 67.678 1.00 16.61 94 LYS A C 1
ATOM 737 O O . LYS A 1 94 ? 37.347 54.997 67.152 1.00 15.25 94 LYS A O 1
ATOM 743 N N . THR A 1 95 ? 37.243 52.776 67.450 1.00 15.99 95 THR A N 1
ATOM 744 C CA . THR A 1 95 ? 36.122 52.659 66.541 1.00 16.11 95 THR A CA 1
ATOM 745 C C . THR A 1 95 ? 34.874 53.249 67.208 1.00 16.02 95 THR A C 1
ATOM 746 O O . THR A 1 95 ? 33.971 53.763 66.529 1.00 14.56 95 THR A O 1
ATOM 750 N N . PHE A 1 96 ? 34.823 53.195 68.539 1.00 15.21 96 PHE A N 1
ATOM 751 C CA . PHE A 1 96 ? 33.679 53.743 69.272 1.00 15.00 96 PHE A CA 1
ATOM 752 C C . PHE A 1 96 ? 33.775 55.286 69.213 1.00 14.19 96 PHE A C 1
ATOM 753 O O . PHE A 1 96 ? 32.782 55.987 68.987 1.00 12.78 96 PHE A O 1
ATOM 761 N N . VAL A 1 97 ? 34.989 55.791 69.419 1.00 13.65 97 VAL A N 1
ATOM 762 C CA . VAL A 1 97 ? 35.271 57.229 69.395 1.00 16.43 97 VAL A CA 1
ATOM 763 C C . VAL A 1 97 ? 34.926 57.780 68.001 1.00 16.47 97 VAL A C 1
ATOM 764 O O . VAL A 1 97 ? 34.302 58.832 67.871 1.00 16.51 97 VAL A O 1
ATOM 768 N N . ILE A 1 98 ? 35.322 57.048 66.964 1.00 16.46 98 ILE A N 1
ATOM 769 C CA . ILE A 1 98 ? 35.029 57.439 65.587 1.00 16.62 98 ILE A CA 1
ATOM 770 C C . ILE A 1 98 ? 33.505 57.562 65.355 1.00 14.79 98 ILE A C 1
ATOM 771 O O . ILE A 1 98 ? 33.034 58.466 64.670 1.00 16.29 98 ILE A O 1
ATOM 776 N N . HIS A 1 99 ? 32.729 56.667 65.941 1.00 11.62 99 HIS A N 1
ATOM 777 C CA . HIS A 1 99 ? 31.281 56.709 65.813 1.00 14.53 99 HIS A CA 1
ATOM 778 C C . HIS A 1 99 ? 30.697 57.969 66.482 1.00 15.74 99 HIS A C 1
ATOM 779 O O . HIS A 1 99 ? 29.878 58.682 65.907 1.00 15.22 99 HIS A O 1
ATOM 786 N N . ILE A 1 100 ? 31.120 58.229 67.714 1.00 18.43 100 ILE A N 1
ATOM 787 C CA . ILE A 1 100 ? 30.671 59.399 68.462 1.00 17.69 100 ILE A CA 1
ATOM 788 C C . ILE A 1 100 ? 30.911 60.682 67.658 1.00 18.33 100 ILE A C 1
ATOM 789 O O . ILE A 1 100 ? 30.018 61.502 67.472 1.00 16.13 100 ILE A O 1
ATOM 794 N N . GLN A 1 101 ? 32.132 60.839 67.171 1.00 19.93 101 GLN A N 1
ATOM 795 C CA . GLN A 1 101 ? 32.495 62.023 66.412 1.00 20.60 101 GLN A CA 1
ATOM 796 C C . GLN A 1 101 ? 31.737 62.207 65.098 1.00 18.66 101 GLN A C 1
ATOM 797 O O . GLN A 1 101 ? 31.131 63.250 64.852 1.00 16.48 101 GLN A O 1
ATOM 803 N N . GLU A 1 102 ? 31.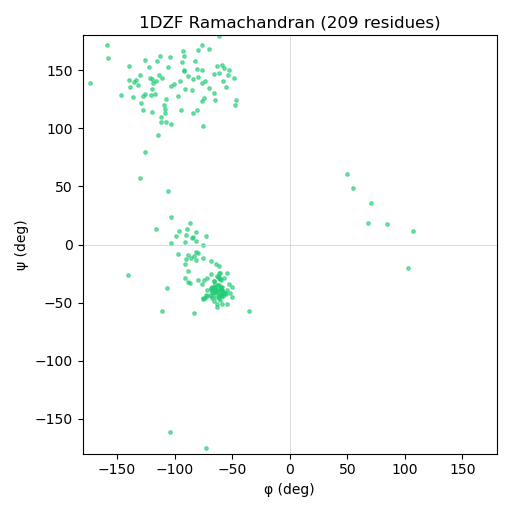763 61.181 64.257 1.00 17.42 102 GLU A N 1
ATOM 804 C CA . GLU A 1 102 ? 31.116 61.247 62.959 1.00 17.81 102 GLU A CA 1
ATOM 805 C C . GLU A 1 102 ? 29.598 61.377 63.022 1.00 20.34 102 GLU A C 1
ATOM 806 O O . GLU A 1 102 ? 28.989 62.024 62.164 1.00 20.08 102 GLU A O 1
ATOM 812 N N . LYS A 1 103 ? 28.965 60.769 64.022 1.00 20.26 103 LYS A N 1
ATOM 813 C CA . LYS A 1 103 ? 27.516 60.872 64.110 1.00 19.83 103 LYS A CA 1
ATOM 814 C C . LYS A 1 103 ? 27.118 62.082 64.955 1.00 20.25 103 LYS A C 1
ATOM 815 O O . LYS A 1 103 ? 25.941 62.267 65.274 1.00 21.76 103 LYS A O 1
ATOM 821 N N . ASN A 1 104 ? 28.109 62.899 65.305 1.00 18.62 104 ASN A N 1
ATOM 822 C CA . ASN A 1 104 ? 27.889 64.124 66.068 1.00 20.24 104 ASN A CA 1
ATOM 823 C C . ASN A 1 104 ? 27.135 63.941 67.395 1.00 20.64 104 ASN A C 1
ATOM 824 O O . ASN A 1 104 ? 26.168 64.664 67.681 1.00 21.34 104 ASN A O 1
ATOM 829 N N . PHE A 1 105 ? 27.568 62.972 68.202 1.00 17.53 105 PHE A N 1
ATOM 830 C CA . PHE A 1 105 ? 26.956 62.738 69.502 1.00 15.31 105 PHE A CA 1
ATOM 831 C C . PHE A 1 105 ? 27.712 63.647 70.457 1.00 16.10 105 PHE A C 1
ATOM 832 O O . PHE A 1 105 ? 28.906 63.877 70.285 1.00 16.70 105 PHE A O 1
ATOM 840 N N . GLN A 1 106 ? 27.020 64.192 71.448 1.00 17.48 106 GLN A N 1
ATOM 841 C CA . GLN A 1 106 ? 27.664 65.076 72.408 1.00 17.98 106 GLN A CA 1
ATOM 842 C C . GLN A 1 106 ? 28.187 64.280 73.595 1.00 19.13 106 GLN A C 1
ATOM 843 O O . GLN A 1 106 ? 29.162 64.666 74.242 1.00 18.78 106 GLN A O 1
ATOM 849 N N . THR A 1 107 ? 27.526 63.167 73.892 1.00 18.99 107 THR A N 1
ATOM 850 C CA . THR A 1 107 ? 27.952 62.310 74.995 1.00 18.74 107 THR A CA 1
ATOM 851 C C . THR A 1 107 ? 27.953 60.856 74.531 1.00 17.35 107 THR A C 1
ATOM 852 O O . THR A 1 107 ? 27.093 60.439 73.760 1.00 16.93 107 THR A O 1
ATOM 856 N N . GLY A 1 108 ? 28.949 60.106 74.984 1.00 18.22 108 GLY A N 1
ATOM 857 C CA . GLY A 1 108 ? 29.044 58.702 74.633 1.00 18.25 108 GLY A CA 1
ATOM 858 C C . GLY A 1 108 ? 29.184 57.912 75.919 1.00 18.26 108 GLY A C 1
ATOM 859 O O . GLY A 1 108 ? 30.153 58.093 76.659 1.00 20.27 108 GLY A O 1
ATOM 860 N N . ILE A 1 109 ? 28.200 57.074 76.215 1.00 18.06 109 ILE A N 1
ATOM 861 C CA . ILE A 1 109 ? 28.251 56.259 77.421 1.00 17.70 109 ILE A CA 1
ATOM 862 C C . ILE A 1 109 ? 28.841 54.917 76.994 1.00 16.14 109 ILE A C 1
ATOM 863 O O . ILE A 1 109 ? 28.257 54.192 76.178 1.00 15.00 109 ILE A O 1
ATOM 868 N N . PHE A 1 110 ? 30.011 54.612 77.539 1.00 16.50 110 PHE A N 1
ATOM 869 C CA . PHE A 1 110 ? 30.721 53.383 77.195 1.00 17.27 110 PHE A CA 1
ATOM 870 C C . PHE A 1 110 ? 30.684 52.360 78.325 1.00 15.25 110 PHE A C 1
ATOM 871 O O . PHE A 1 110 ? 31.349 52.530 79.343 1.00 13.83 110 PHE A O 1
ATOM 879 N N . VAL A 1 111 ? 29.870 51.322 78.143 1.00 16.67 111 VAL A N 1
ATOM 880 C CA . VAL A 1 111 ? 29.746 50.251 79.125 1.00 16.52 111 VAL A CA 1
ATOM 881 C C . VAL A 1 111 ? 30.648 49.066 78.722 1.00 18.85 111 VAL A C 1
ATOM 882 O O . VAL A 1 111 ? 30.607 48.574 77.584 1.00 15.65 111 VAL A O 1
ATOM 886 N N . TYR A 1 112 ? 31.481 48.627 79.659 1.00 19.96 112 TYR A N 1
ATOM 887 C CA . TYR A 1 112 ? 32.382 47.521 79.387 1.00 20.40 112 TYR A CA 1
ATOM 888 C C . TYR A 1 112 ? 32.194 46.421 80.438 1.00 21.73 112 TYR A C 1
ATOM 889 O O . TYR A 1 112 ? 31.676 46.673 81.538 1.00 21.29 112 TYR A O 1
ATOM 898 N N . GLN A 1 113 ? 32.615 45.206 80.081 1.00 20.71 113 GLN A N 1
ATOM 899 C CA . GLN A 1 113 ? 32.473 44.033 80.930 1.00 20.72 113 GLN A CA 1
ATOM 900 C C . GLN A 1 113 ? 33.528 43.820 82.002 1.00 20.54 113 GLN A C 1
ATOM 901 O O . GLN A 1 113 ? 33.206 43.764 83.187 1.00 23.18 113 GLN A O 1
ATOM 907 N N . ASN A 1 114 ? 34.786 43.699 81.609 1.00 20.88 114 ASN A N 1
ATOM 908 C CA . ASN A 1 114 ? 35.826 43.459 82.599 1.00 22.51 114 ASN A CA 1
ATOM 909 C C . ASN A 1 114 ? 36.783 44.635 82.807 1.00 22.71 114 ASN A C 1
ATOM 910 O O . ASN A 1 114 ? 36.919 45.116 83.936 1.00 23.95 114 ASN A O 1
ATOM 915 N N . ASN A 1 115 ? 37.447 45.100 81.746 1.00 21.64 115 ASN A N 1
ATOM 916 C CA . ASN A 1 115 ? 38.380 46.225 81.873 1.00 21.59 115 AS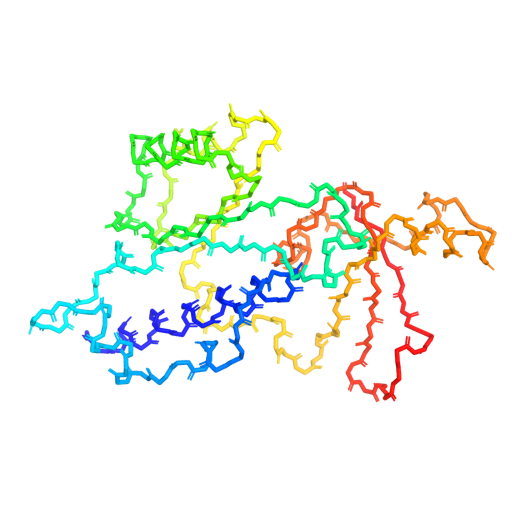N A CA 1
ATOM 917 C C . ASN A 1 115 ? 38.634 46.942 80.553 1.00 22.72 115 ASN A C 1
ATOM 918 O O . ASN A 1 115 ? 38.200 46.484 79.492 1.00 20.96 115 ASN A O 1
ATOM 923 N N . ILE A 1 116 ? 39.343 48.069 80.640 1.00 23.25 116 ILE A N 1
ATOM 924 C CA . ILE A 1 116 ? 39.704 48.866 79.471 1.00 24.46 116 ILE A CA 1
ATOM 925 C C . ILE A 1 116 ? 41.208 49.111 79.479 1.00 25.44 116 ILE A C 1
ATOM 926 O O . ILE A 1 116 ? 41.756 49.586 80.468 1.00 27.90 116 ILE A O 1
ATOM 931 N N . THR A 1 117 ? 41.865 48.801 78.367 1.00 28.19 117 THR A N 1
ATOM 932 C CA . THR A 1 117 ? 43.317 48.977 78.204 1.00 30.71 117 THR A CA 1
ATOM 933 C C . THR A 1 117 ? 43.807 50.393 78.527 1.00 31.94 117 THR A C 1
ATOM 934 O O . THR A 1 117 ? 43.106 51.377 78.294 1.00 32.85 117 THR A O 1
ATOM 938 N N . PRO A 1 118 ? 45.028 50.504 79.077 1.00 33.01 118 PRO A N 1
ATOM 939 C CA . PRO A 1 118 ? 45.558 51.834 79.406 1.00 32.84 118 PRO A CA 1
ATOM 940 C C . PRO A 1 118 ? 45.636 52.691 78.160 1.00 30.99 118 PRO A C 1
ATOM 941 O O . PRO A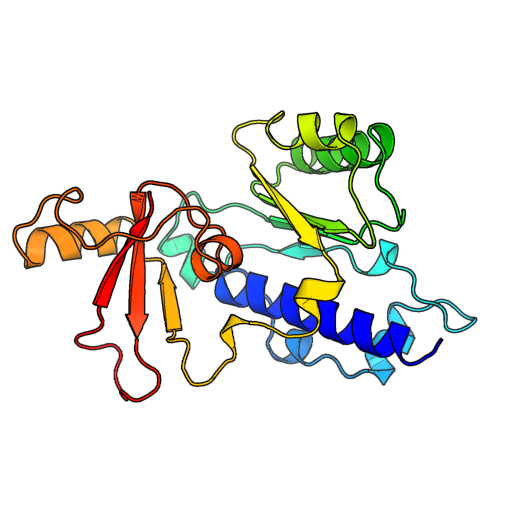 1 118 ? 45.352 53.889 78.200 1.00 31.46 118 PRO A O 1
ATOM 945 N N . SER A 1 119 ? 46.018 52.059 77.056 1.00 29.79 119 SER A N 1
ATOM 946 C CA . SER A 1 119 ? 46.130 52.746 75.779 1.00 29.12 119 SER A CA 1
ATOM 947 C C . SER A 1 119 ? 44.737 53.187 75.340 1.00 28.25 119 SER A C 1
ATOM 948 O O . SER A 1 119 ? 44.562 54.295 74.835 1.00 28.09 119 SER A O 1
ATOM 951 N N . ALA A 1 120 ? 43.756 52.309 75.541 1.00 26.88 120 ALA A N 1
ATOM 952 C CA . ALA A 1 120 ? 42.374 52.603 75.182 1.00 26.62 120 ALA A CA 1
ATOM 953 C C . ALA A 1 120 ? 41.879 53.791 76.001 1.00 27.01 120 ALA A C 1
ATOM 954 O O . ALA A 1 120 ? 41.200 54.683 75.489 1.00 25.61 120 ALA A O 1
ATOM 956 N N . MET A 1 121 ? 42.230 53.799 77.282 1.00 28.00 121 MET A N 1
ATOM 957 C CA . MET A 1 121 ? 41.804 54.871 78.171 1.00 28.60 121 MET A CA 1
ATOM 958 C C . MET A 1 121 ? 42.357 56.229 77.746 1.00 29.12 121 MET A C 1
ATOM 959 O O . MET A 1 121 ? 41.735 57.268 78.003 1.00 29.67 121 MET A O 1
ATOM 964 N N . LYS A 1 122 ? 43.508 56.238 77.081 1.00 27.55 122 LYS A N 1
ATOM 965 C CA . LYS A 1 122 ? 44.092 57.490 76.631 1.00 27.15 122 LYS A CA 1
ATOM 966 C C . LYS A 1 122 ? 43.196 58.163 75.601 1.00 26.69 122 LYS A C 1
ATOM 967 O O . LYS A 1 122 ? 43.342 59.358 75.338 1.00 26.42 122 LYS A O 1
ATOM 973 N N . LEU A 1 123 ? 42.261 57.416 75.016 1.00 26.70 123 LEU A N 1
ATOM 974 C CA . LEU A 1 123 ? 41.360 57.950 73.990 1.00 27.06 123 LEU A CA 1
ATOM 975 C C . LEU A 1 123 ? 40.071 58.598 74.483 1.00 26.88 123 LEU A C 1
ATOM 976 O O . LEU A 1 123 ? 39.349 59.192 73.687 1.00 28.27 123 LEU A O 1
ATOM 981 N N . VAL A 1 124 ? 39.768 58.477 75.769 1.00 27.12 124 VAL A N 1
ATOM 982 C CA . VAL A 1 124 ? 38.532 59.050 76.309 1.00 29.22 124 VAL A CA 1
ATOM 983 C C . VAL A 1 124 ? 38.361 60.575 76.125 1.00 28.99 124 VAL A C 1
ATOM 984 O O . VAL A 1 124 ? 37.265 61.063 75.841 1.00 31.37 124 VAL A O 1
ATOM 988 N N . PRO A 1 125 ? 39.431 61.354 76.300 1.00 29.11 125 PRO A N 1
ATOM 989 C CA . PRO A 1 125 ? 39.265 62.798 76.123 1.00 28.45 125 PRO A CA 1
ATOM 990 C C . PRO A 1 125 ? 39.817 63.301 74.786 1.00 28.00 125 PRO A C 1
ATOM 991 O O . PRO A 1 125 ? 40.138 64.481 74.658 1.00 30.48 125 PRO A O 1
ATOM 995 N N . SER A 1 126 ? 39.916 62.420 73.796 1.00 24.75 126 SER A N 1
ATOM 996 C CA . SER A 1 126 ? 40.488 62.774 72.494 1.00 25.11 126 SER A CA 1
ATOM 997 C C . SER A 1 126 ? 39.636 63.492 71.460 1.00 25.72 126 SER A C 1
ATOM 998 O O . SER A 1 126 ? 40.151 63.883 70.408 1.00 28.42 126 SER A O 1
ATOM 1001 N N . ILE A 1 127 ? 38.346 63.660 71.716 1.00 26.21 127 ILE A N 1
ATOM 1002 C CA . ILE A 1 127 ? 37.507 64.330 70.734 1.00 26.52 127 ILE A CA 1
ATOM 1003 C C . ILE A 1 127 ? 36.624 65.478 71.242 1.00 27.92 127 ILE A C 1
ATOM 1004 O O . ILE A 1 127 ? 35.407 65.453 71.072 1.00 29.34 127 ILE A O 1
ATOM 1009 N N . PRO A 1 128 ? 37.228 66.507 71.867 1.00 29.60 128 PRO A N 1
ATOM 1010 C CA . PRO A 1 128 ? 36.388 67.614 72.346 1.00 30.55 128 PRO A CA 1
ATOM 1011 C C . PRO A 1 128 ? 35.628 68.224 71.159 1.00 31.31 128 PRO A C 1
ATOM 1012 O O . PRO A 1 128 ? 36.085 68.144 70.014 1.00 32.50 128 PRO A O 1
ATOM 1016 N N . PRO A 1 129 ? 34.466 68.858 71.411 1.00 32.03 129 PRO A N 1
ATOM 1017 C CA . PRO A 1 129 ? 33.766 69.083 72.686 1.00 32.06 129 PRO A CA 1
ATOM 1018 C C . PRO A 1 129 ? 32.915 67.910 73.189 1.00 30.96 129 PRO A C 1
ATOM 1019 O O . PRO A 1 129 ? 32.114 68.079 74.114 1.00 32.36 129 PRO A O 1
ATOM 1023 N N . ALA A 1 130 ? 33.056 66.738 72.576 1.00 28.15 130 ALA A N 1
ATOM 1024 C CA . ALA A 1 130 ? 32.281 65.591 73.019 1.00 25.36 130 ALA A CA 1
ATOM 1025 C C . ALA A 1 130 ? 32.953 64.987 74.240 1.00 24.96 130 ALA A C 1
ATOM 1026 O O . ALA A 1 130 ? 34.171 65.095 74.406 1.00 24.37 130 ALA A O 1
ATOM 1028 N N . THR A 1 131 ? 32.155 64.366 75.106 1.00 24.15 131 THR A N 1
ATOM 1029 C CA . THR A 1 131 ? 32.694 63.721 76.291 1.00 23.24 131 THR A CA 1
ATOM 1030 C C . THR A 1 131 ? 32.340 62.227 76.294 1.00 21.22 131 THR A C 1
ATOM 1031 O O . THR A 1 131 ? 31.263 61.827 75.839 1.00 19.65 131 THR A O 1
ATOM 1035 N N . ILE A 1 132 ? 33.266 61.398 76.765 1.00 19.85 132 ILE A N 1
ATOM 1036 C CA . ILE A 1 132 ? 33.005 59.969 76.840 1.00 19.50 132 ILE A CA 1
ATOM 1037 C C . ILE A 1 132 ? 33.103 59.545 78.297 1.00 19.26 132 ILE A C 1
ATOM 1038 O O . ILE A 1 132 ? 34.027 59.933 79.003 1.00 20.02 132 ILE A O 1
ATOM 1043 N N . GLU A 1 133 ? 32.130 58.767 78.745 1.00 19.63 133 GLU A N 1
ATOM 1044 C CA . GLU A 1 133 ? 32.102 58.278 80.111 1.00 19.84 133 GLU A CA 1
ATOM 1045 C C . GLU A 1 133 ? 32.122 56.750 80.069 1.00 19.51 133 GLU A C 1
ATOM 1046 O O . GLU A 1 133 ? 31.506 56.145 79.197 1.00 19.19 133 GLU A O 1
ATOM 1052 N N . THR A 1 134 ? 32.834 56.137 81.013 1.00 19.61 134 THR A N 1
ATOM 1053 C CA . THR A 1 134 ? 32.921 54.681 81.073 1.00 18.67 134 THR A CA 1
ATOM 1054 C C . THR A 1 134 ? 32.299 54.134 82.357 1.00 17.57 134 THR A C 1
ATOM 1055 O O . THR A 1 134 ? 32.431 54.723 83.437 1.00 16.12 134 THR A O 1
ATOM 1059 N N . PHE A 1 135 ? 31.602 53.009 82.205 1.00 16.18 135 PHE A N 1
ATOM 1060 C CA . PHE A 1 135 ? 30.906 52.337 83.298 1.00 18.41 135 PHE A CA 1
ATOM 1061 C C . PHE A 1 135 ? 31.089 50.820 83.196 1.00 18.96 135 PHE A C 1
ATOM 1062 O O . PHE A 1 135 ? 30.949 50.248 82.123 1.00 19.41 135 PHE A O 1
ATOM 1070 N N . ASN A 1 136 ? 31.381 50.181 84.327 1.00 21.64 136 ASN A N 1
ATOM 1071 C CA . ASN A 1 136 ? 31.553 48.725 84.403 1.00 23.12 136 ASN A CA 1
ATOM 1072 C C . ASN A 1 136 ? 30.165 48.095 84.570 1.00 23.01 136 ASN A C 1
ATOM 1073 O O . ASN A 1 136 ? 29.363 48.552 85.388 1.00 20.67 136 ASN A O 1
ATOM 1078 N N . GLU A 1 137 ? 29.882 47.054 83.791 1.00 23.24 137 GLU A N 1
ATOM 1079 C CA . GLU A 1 137 ? 28.599 46.369 83.867 1.00 22.77 137 GLU A CA 1
ATOM 1080 C C . GLU A 1 137 ? 28.220 45.935 85.292 1.00 22.65 137 GLU A C 1
ATOM 1081 O O . GLU A 1 137 ? 27.067 46.062 85.714 1.00 21.36 137 GLU A O 1
ATOM 1087 N N . ALA A 1 138 ? 29.185 45.416 86.037 1.00 20.86 138 ALA A N 1
ATOM 1088 C CA . ALA A 1 138 ? 28.909 44.949 87.392 1.00 23.05 138 ALA A CA 1
ATOM 1089 C C . ALA A 1 138 ? 28.372 46.045 88.318 1.00 24.31 138 ALA A C 1
ATOM 1090 O O . ALA A 1 138 ? 27.597 45.778 89.242 1.00 22.84 138 ALA A O 1
ATOM 1092 N N . ALA A 1 139 ? 28.783 47.281 88.059 1.00 24.65 139 ALA A N 1
ATOM 1093 C CA . ALA A 1 139 ? 28.380 48.427 88.869 1.00 22.68 139 ALA A CA 1
ATOM 1094 C C . ALA A 1 139 ? 27.008 48.957 88.503 1.00 20.79 139 ALA A C 1
ATOM 1095 O O . ALA A 1 139 ? 26.420 49.741 89.245 1.00 20.05 139 ALA A O 1
ATOM 1097 N N . LEU A 1 140 ? 26.495 48.512 87.364 1.00 19.96 140 LEU A N 1
ATOM 1098 C CA . LEU A 1 140 ? 25.191 48.937 86.867 1.00 19.01 140 LEU A CA 1
ATOM 1099 C C . LEU A 1 140 ? 24.048 47.979 87.192 1.00 19.15 140 LEU A C 1
ATOM 1100 O O . LEU A 1 140 ? 22.884 48.298 86.932 1.00 20.29 140 LEU A O 1
ATOM 1105 N N . VAL A 1 141 ? 24.358 46.802 87.735 1.00 18.45 141 VAL A N 1
ATOM 1106 C CA . VAL A 1 141 ? 23.307 45.825 88.057 1.00 18.64 141 VAL A CA 1
ATOM 1107 C C . VAL A 1 141 ? 22.309 46.406 89.058 1.00 18.33 141 VAL A C 1
ATOM 1108 O O . VAL A 1 141 ? 21.105 46.140 88.991 1.00 20.94 141 VAL A O 1
ATOM 1112 N N . VAL A 1 142 ? 22.817 47.196 89.993 1.00 19.00 142 VAL A N 1
ATOM 1113 C CA . VAL A 1 142 ? 21.959 47.862 90.961 1.00 18.54 142 VAL A CA 1
ATOM 1114 C C . VAL A 1 142 ? 22.169 49.378 90.803 1.00 17.93 142 VAL A C 1
ATOM 1115 O O . VAL A 1 142 ? 23.305 49.862 90.801 1.00 18.12 142 VAL A O 1
ATOM 1119 N N . ASN A 1 143 ? 21.075 50.114 90.651 1.00 18.62 143 ASN A N 1
ATOM 1120 C CA . ASN A 1 143 ? 21.127 51.579 90.505 1.00 17.18 143 ASN A CA 1
ATOM 1121 C C . ASN A 1 143 ? 21.416 52.218 91.869 1.00 17.22 143 ASN A C 1
ATOM 1122 O O . ASN A 1 143 ? 20.519 52.343 92.693 1.00 16.29 143 ASN A O 1
ATOM 1127 N N . ILE A 1 144 ? 22.654 52.635 92.103 1.00 19.38 144 ILE A N 1
ATOM 1128 C CA . ILE A 1 144 ? 23.004 53.224 93.392 1.00 22.54 144 ILE A CA 1
ATOM 1129 C C . ILE A 1 144 ? 22.145 54.401 93.851 1.00 23.04 144 ILE A C 1
ATOM 1130 O O . ILE A 1 144 ? 22.046 54.654 95.054 1.00 22.29 144 ILE A O 1
ATOM 1135 N N . THR A 1 145 ? 21.521 55.116 92.915 1.00 22.63 145 THR A N 1
ATOM 1136 C CA . THR A 1 145 ? 20.686 56.255 93.287 1.00 24.09 145 THR A CA 1
ATOM 1137 C C . THR A 1 145 ? 19.291 55.852 93.770 1.00 26.23 145 THR A C 1
ATOM 1138 O O . THR A 1 145 ? 18.541 56.694 94.265 1.00 26.77 145 THR A O 1
ATOM 1142 N N . HIS A 1 146 ? 18.954 54.566 93.662 1.00 27.57 146 HIS A N 1
ATOM 1143 C CA . HIS A 1 146 ? 17.644 54.069 94.112 1.00 29.96 146 HIS A CA 1
ATOM 1144 C C . HIS A 1 146 ? 17.582 53.717 95.615 1.00 31.20 146 HIS A C 1
ATOM 1145 O O . HIS A 1 146 ? 16.582 53.186 96.100 1.00 32.16 146 HIS A O 1
ATOM 1152 N N . HIS A 1 147 ? 18.649 54.007 96.347 1.00 32.02 147 HIS A N 1
ATOM 1153 C CA . HIS A 1 147 ? 18.693 53.728 97.780 1.00 34.85 147 HIS A CA 1
ATOM 1154 C C . HIS A 1 147 ? 17.813 54.746 98.502 1.00 35.12 147 HIS A C 1
ATOM 1155 O O . HIS A 1 147 ? 17.781 55.929 98.140 1.00 34.90 147 HIS A O 1
ATOM 1162 N N . GLU A 1 148 ? 17.090 54.285 99.517 1.00 34.49 148 GLU A N 1
ATOM 1163 C CA . GLU A 1 148 ? 16.205 55.158 100.280 1.00 33.32 148 GLU A CA 1
ATOM 1164 C C . GLU A 1 148 ? 16.909 56.393 100.841 1.00 32.19 148 GLU A C 1
ATOM 1165 O O . GLU A 1 148 ? 16.349 57.481 100.828 1.00 32.25 148 GLU A O 1
ATOM 1171 N N . LEU A 1 149 ? 18.140 56.239 101.314 1.00 30.71 149 LEU A N 1
ATOM 1172 C CA . LEU A 1 149 ? 18.841 57.369 101.904 1.00 30.25 149 LEU A CA 1
ATOM 1173 C C . LEU A 1 149 ? 19.656 58.230 100.953 1.00 28.67 149 LEU A C 1
ATOM 1174 O O . LEU A 1 149 ? 20.472 59.039 101.398 1.00 28.28 149 LEU A O 1
ATOM 1179 N N . VAL A 1 150 ? 19.446 58.046 99.650 1.00 26.07 150 VAL A N 1
ATOM 1180 C CA . VAL A 1 150 ? 20.125 58.858 98.645 1.00 22.41 150 VAL A CA 1
ATOM 1181 C C . VAL A 1 150 ? 19.018 59.771 98.090 1.00 22.58 150 VAL A C 1
ATOM 1182 O O . VAL A 1 150 ? 18.066 59.316 97.445 1.00 22.40 150 VAL A O 1
ATOM 1186 N N . PRO A 1 151 ? 19.122 61.074 98.351 1.00 20.42 151 PRO A N 1
ATOM 1187 C CA . PRO A 1 151 ? 18.094 61.989 97.860 1.00 20.23 151 PRO A CA 1
ATOM 1188 C C . PRO A 1 151 ? 18.104 62.171 96.349 1.00 19.05 151 PRO A C 1
ATOM 1189 O O . PRO A 1 151 ? 19.047 61.776 95.670 1.00 18.39 151 PRO A O 1
ATOM 1193 N N . LYS A 1 152 ? 17.041 62.795 95.847 1.00 18.66 152 LYS A N 1
ATOM 1194 C CA . LYS A 1 152 ? 16.880 63.077 94.427 1.00 18.55 152 LYS A CA 1
ATOM 1195 C C . LYS A 1 152 ? 17.763 64.250 94.018 1.00 17.70 152 LYS A C 1
ATOM 1196 O O . LYS A 1 152 ? 17.663 65.330 94.597 1.00 16.48 152 LYS A O 1
ATOM 1202 N N . HIS A 1 153 ? 18.625 64.038 93.029 1.00 16.02 153 HIS A N 1
ATOM 1203 C CA . HIS A 1 153 ? 19.497 65.101 92.536 1.00 17.93 153 HIS A CA 1
ATOM 1204 C C . HIS A 1 153 ? 18.972 65.529 91.145 1.00 19.85 153 HIS A C 1
ATOM 1205 O O . HIS A 1 153 ? 18.796 64.698 90.254 1.00 17.63 153 HIS A O 1
ATOM 1212 N N . ILE A 1 154 ? 18.707 66.825 90.979 1.00 21.14 154 ILE A N 1
ATOM 1213 C CA . ILE A 1 154 ? 18.183 67.355 89.723 1.00 20.54 154 ILE A CA 1
ATOM 1214 C C . ILE A 1 154 ? 18.998 68.546 89.240 1.00 20.52 154 ILE A C 1
ATOM 1215 O O . ILE A 1 154 ? 19.130 69.541 89.957 1.00 20.67 154 ILE A O 1
ATOM 1220 N N . ARG A 1 155 ? 19.551 68.436 88.028 1.00 20.31 155 ARG A N 1
ATOM 1221 C CA . ARG A 1 155 ? 20.375 69.502 87.454 1.00 18.52 155 ARG A CA 1
ATOM 1222 C C . ARG A 1 155 ? 19.522 70.711 87.086 1.00 18.87 155 ARG A C 1
ATOM 1223 O O . ARG A 1 155 ? 18.441 70.566 86.507 1.00 17.25 155 ARG A O 1
ATOM 1231 N N . LEU A 1 156 ? 20.012 71.897 87.455 1.00 17.86 156 LEU A N 1
ATOM 1232 C CA . LEU A 1 156 ? 19.321 73.163 87.183 1.00 18.07 156 LEU A CA 1
ATOM 1233 C C . LEU A 1 156 ? 19.801 73.747 85.864 1.00 18.08 156 LEU A C 1
ATOM 1234 O O . LEU A 1 156 ? 20.969 73.553 85.465 1.00 17.33 156 LEU A O 1
ATOM 1239 N N . SER A 1 157 ? 18.912 74.476 85.194 1.00 19.46 157 SER A N 1
ATOM 1240 C CA . SER A 1 157 ? 19.279 75.109 83.937 1.00 19.38 157 SER A CA 1
ATOM 1241 C C . SER A 1 157 ? 20.050 76.363 84.302 1.00 21.11 157 SER A C 1
ATOM 1242 O O . SER A 1 157 ? 20.061 76.783 85.471 1.00 20.64 157 SER A O 1
ATOM 1245 N N . SER A 1 158 ? 20.699 76.960 83.308 1.00 22.81 158 SER A N 1
ATOM 1246 C CA . SER A 1 158 ? 21.485 78.173 83.530 1.00 25.03 158 SER A CA 1
ATOM 1247 C C . SER A 1 158 ? 20.565 79.258 84.058 1.00 24.56 158 SER A C 1
ATOM 1248 O O . SER A 1 158 ? 20.956 80.047 84.915 1.00 26.29 158 SER A O 1
ATOM 1251 N N . ASP A 1 159 ? 19.339 79.295 83.548 1.00 24.02 159 ASP A N 1
ATOM 1252 C CA . ASP A 1 159 ? 18.368 80.285 84.008 1.00 24.59 159 ASP A CA 1
ATOM 1253 C C . ASP A 1 159 ? 18.067 80.053 85.502 1.00 25.19 159 ASP A C 1
ATOM 1254 O O . ASP A 1 159 ? 18.132 80.992 86.311 1.00 25.93 159 ASP A O 1
ATOM 1259 N N . GLU A 1 160 ? 17.739 78.809 85.863 1.00 23.02 160 GLU A N 1
ATOM 1260 C CA . GLU A 1 160 ? 17.433 78.457 87.251 1.00 23.50 160 GLU A CA 1
ATOM 1261 C C . GLU A 1 160 ? 18.568 78.818 88.195 1.00 23.47 160 GLU A C 1
ATOM 1262 O O . GLU A 1 160 ? 18.324 79.325 89.299 1.00 22.41 160 GLU A O 1
ATOM 1268 N N . LYS A 1 161 ? 19.798 78.547 87.755 1.00 23.35 161 LYS A N 1
ATOM 1269 C CA . LYS A 1 161 ? 21.003 78.831 88.542 1.00 24.97 161 LYS A CA 1
ATOM 1270 C C . LYS A 1 161 ? 21.162 80.339 88.775 1.00 26.80 161 LYS A C 1
ATOM 1271 O O . LYS A 1 161 ? 21.461 80.796 89.885 1.00 25.61 161 LYS A O 1
ATOM 1277 N N . ARG A 1 162 ? 20.963 81.105 87.714 1.00 27.08 162 ARG A N 1
ATOM 1278 C CA . ARG A 1 162 ? 21.060 82.544 87.809 1.00 29.54 162 ARG A CA 1
ATOM 1279 C C . ARG A 1 162 ? 20.005 83.023 88.813 1.00 28.67 162 ARG A C 1
ATOM 1280 O O . ARG A 1 162 ? 20.310 83.806 89.714 1.00 31.03 162 ARG A O 1
ATOM 1288 N N . GLU A 1 163 ? 18.779 82.530 88.666 1.00 26.56 163 GLU A N 1
ATOM 1289 C CA . GLU A 1 163 ? 17.681 82.905 89.549 1.00 26.68 163 GLU A CA 1
ATOM 1290 C C . GLU A 1 163 ? 17.931 82.537 91.007 1.00 27.58 163 GLU A C 1
ATOM 1291 O O . GLU A 1 163 ? 17.411 83.192 91.917 1.00 28.07 163 GLU A O 1
ATOM 1297 N N . LEU A 1 164 ? 18.709 81.482 91.223 1.00 25.10 164 LEU A N 1
ATOM 1298 C CA . LEU A 1 164 ? 19.029 81.009 92.567 1.00 22.90 164 LEU A CA 1
ATOM 1299 C C . LEU A 1 164 ? 20.042 81.936 93.199 1.00 22.83 164 LEU A C 1
ATOM 1300 O O . LEU A 1 164 ? 19.897 82.342 94.353 1.00 22.43 164 LEU A O 1
ATOM 1305 N N . LEU A 1 165 ? 21.074 82.256 92.425 1.00 24.62 165 LEU A N 1
ATOM 1306 C CA . LEU A 1 165 ? 22.145 83.128 92.879 1.00 27.22 165 LEU A CA 1
ATOM 1307 C C . LEU A 1 165 ? 21.650 84.541 93.125 1.00 30.65 165 LEU A C 1
ATOM 1308 O O . LEU A 1 165 ? 22.173 85.237 93.993 1.00 31.24 165 LEU A O 1
ATOM 1313 N N . LYS A 1 166 ? 20.652 84.967 92.357 1.00 32.77 166 LYS A N 1
ATOM 1314 C CA . LYS A 1 166 ? 20.101 86.302 92.523 1.00 35.66 166 LYS A CA 1
ATOM 1315 C C . LYS A 1 166 ? 19.230 86.331 93.765 1.00 37.19 166 LYS A C 1
ATOM 1316 O O . LYS A 1 166 ? 19.338 87.242 94.577 1.00 39.31 166 LYS A O 1
ATOM 1322 N N . ARG A 1 167 ? 18.376 85.324 93.921 1.00 37.82 167 ARG A N 1
ATOM 1323 C CA . ARG A 1 167 ? 17.472 85.251 95.068 1.00 38.56 167 ARG A CA 1
ATOM 1324 C C . ARG A 1 167 ? 18.127 85.178 96.454 1.00 39.04 167 ARG A C 1
ATOM 1325 O O . ARG A 1 167 ? 17.502 85.563 97.440 1.00 39.70 167 ARG A O 1
ATOM 1333 N N . TYR A 1 168 ? 19.365 84.688 96.537 1.00 38.83 168 TYR A N 1
ATOM 1334 C CA . TYR A 1 168 ? 20.048 84.567 97.827 1.00 38.69 168 TYR A CA 1
ATOM 1335 C C . TYR A 1 168 ? 21.313 85.416 97.990 1.00 40.66 168 TYR A C 1
ATOM 1336 O O . TYR A 1 168 ? 22.094 85.222 98.933 1.00 40.59 168 TYR A O 1
ATOM 1345 N N . ARG A 1 169 ? 21.499 86.364 97.075 1.00 40.42 169 ARG A N 1
ATOM 1346 C CA . ARG A 1 169 ? 22.646 87.262 97.110 1.00 40.97 169 ARG A CA 1
ATOM 1347 C C . ARG A 1 169 ? 23.936 86.492 97.283 1.00 41.47 169 ARG A C 1
ATOM 1348 O O . ARG A 1 169 ? 24.660 86.699 98.261 1.00 42.53 169 ARG A O 1
ATOM 1356 N N . LEU A 1 170 ? 24.234 85.611 96.333 1.00 40.70 170 LEU A N 1
ATOM 1357 C CA . LEU A 1 170 ? 25.450 84.817 96.418 1.00 40.97 170 LEU A CA 1
ATOM 1358 C C . LEU A 1 170 ? 26.155 84.661 95.094 1.00 39.40 170 LEU A C 1
ATOM 1359 O O . LEU A 1 170 ? 25.537 84.738 94.037 1.00 39.24 170 LEU A O 1
ATOM 1364 N N . LYS A 1 171 ? 27.461 84.445 95.168 1.00 38.28 171 LYS A N 1
ATOM 1365 C CA . LYS A 1 171 ? 28.281 84.218 93.990 1.00 38.89 171 LYS A CA 1
ATOM 1366 C C . LYS A 1 171 ? 28.282 82.699 93.891 1.00 37.76 171 LYS A C 1
ATOM 1367 O O . LYS A 1 171 ? 28.028 82.017 94.889 1.00 36.28 171 LYS A O 1
ATOM 1373 N N . GLU A 1 172 ? 28.540 82.159 92.707 1.00 36.60 172 GLU A N 1
ATOM 1374 C CA . GLU A 1 172 ? 28.532 80.710 92.554 1.00 35.34 172 GLU A CA 1
ATOM 1375 C C . GLU A 1 172 ? 29.620 80.056 93.400 1.00 34.46 172 GLU A C 1
ATOM 1376 O O . GLU A 1 172 ? 29.480 78.914 93.832 1.00 33.07 172 GLU A O 1
ATOM 1382 N N . SER A 1 173 ? 30.689 80.798 93.655 1.00 33.93 173 SER A N 1
ATOM 1383 C CA . SER A 1 173 ? 31.797 80.297 94.455 1.00 34.07 173 SER A CA 1
ATOM 1384 C C . SER A 1 173 ? 31.444 80.101 95.938 1.00 33.15 173 SER A C 1
ATOM 1385 O O . SER A 1 173 ? 32.200 79.450 96.661 1.00 32.52 173 SER A O 1
ATOM 1388 N N . GLN A 1 174 ? 30.313 80.667 96.377 1.00 31.84 174 GLN A N 1
ATOM 1389 C CA . GLN A 1 174 ? 29.856 80.565 97.768 1.00 31.22 174 GLN A CA 1
ATOM 1390 C C . GLN A 1 174 ? 28.782 79.501 98.026 1.00 31.11 174 GLN A C 1
ATOM 1391 O O . GLN A 1 174 ? 28.205 79.443 99.124 1.00 30.19 174 GLN A O 1
ATOM 1397 N N . LEU A 1 175 ? 28.485 78.683 97.023 1.00 28.39 175 LEU A N 1
ATOM 1398 C CA . LEU A 1 175 ? 27.462 77.652 97.176 1.00 24.72 175 LEU A CA 1
ATOM 1399 C C . LEU A 1 175 ? 28.099 76.350 97.639 1.00 23.66 175 LEU A C 1
ATOM 1400 O O . LEU A 1 175 ? 29.277 76.100 97.352 1.00 22.26 175 LEU A O 1
ATOM 1405 N N . PRO A 1 176 ? 27.347 75.528 98.411 1.00 21.42 176 PRO A N 1
ATOM 1406 C CA . PRO A 1 176 ? 27.899 74.242 98.867 1.00 21.11 176 PRO A CA 1
ATOM 1407 C C . PRO A 1 176 ? 28.396 73.514 97.608 1.00 21.70 176 PRO A C 1
ATOM 1408 O O . PRO A 1 176 ? 27.837 73.687 96.526 1.00 21.01 176 PRO A O 1
ATOM 1412 N N . ARG A 1 177 ? 29.422 72.692 97.745 1.00 19.86 177 ARG A N 1
ATOM 1413 C CA . ARG A 1 177 ? 29.956 72.007 96.588 1.00 19.90 177 ARG A CA 1
ATOM 1414 C C . ARG A 1 177 ? 29.784 70.508 96.534 1.00 19.80 177 ARG A C 1
ATOM 1415 O O . ARG A 1 177 ? 29.499 69.863 97.535 1.00 20.32 177 ARG A O 1
ATOM 1423 N N . ILE A 1 178 ? 29.946 69.965 95.333 1.00 21.07 178 ILE A N 1
ATOM 1424 C CA . ILE A 1 178 ? 29.891 68.526 95.115 1.00 20.49 178 ILE A CA 1
ATOM 1425 C C . ILE A 1 178 ? 31.068 68.217 94.188 1.00 20.46 178 ILE A C 1
ATOM 1426 O O . ILE A 1 178 ? 31.275 68.856 93.148 1.00 18.84 178 ILE A O 1
ATOM 1431 N N . GLN A 1 179 ? 31.876 67.267 94.624 1.00 21.29 179 GLN A N 1
ATOM 1432 C CA . GLN A 1 179 ? 33.049 66.878 93.893 1.00 22.76 179 GLN A CA 1
ATOM 1433 C C . GLN A 1 179 ? 32.665 66.242 92.582 1.00 22.27 179 GLN A C 1
ATOM 1434 O O . GLN A 1 179 ? 31.636 65.576 92.495 1.00 20.22 179 GLN A O 1
ATOM 1440 N N . ARG A 1 180 ? 33.505 66.459 91.567 1.00 23.60 180 ARG A N 1
ATOM 1441 C CA . ARG A 1 180 ? 33.290 65.928 90.219 1.00 23.99 180 ARG A CA 1
ATOM 1442 C C . ARG A 1 180 ? 33.170 64.407 90.226 1.00 22.45 180 ARG A C 1
ATOM 1443 O O . ARG A 1 180 ? 32.315 63.837 89.548 1.00 21.91 180 ARG A O 1
ATOM 1451 N N . ALA A 1 181 ? 34.030 63.762 91.007 1.00 22.89 181 ALA A N 1
ATOM 1452 C CA . ALA A 1 181 ? 34.040 62.304 91.137 1.00 23.21 181 ALA A CA 1
ATOM 1453 C C . ALA A 1 181 ? 32.997 61.731 92.121 1.00 23.51 181 ALA A C 1
ATOM 1454 O O . ALA A 1 181 ? 32.967 60.526 92.358 1.00 23.71 181 ALA A O 1
ATOM 1456 N N . ASP A 1 182 ? 32.157 62.582 92.706 1.00 21.06 182 ASP A N 1
ATOM 1457 C CA . ASP A 1 182 ? 31.121 62.105 93.610 1.00 19.97 182 ASP A CA 1
ATOM 1458 C C . ASP A 1 182 ? 30.291 61.059 92.856 1.00 19.15 182 ASP A C 1
ATOM 1459 O O . ASP A 1 182 ? 29.932 61.272 91.708 1.00 19.06 182 ASP A O 1
ATOM 1464 N N . PRO A 1 183 ? 29.971 59.919 93.490 1.00 20.11 183 PRO A N 1
ATOM 1465 C CA . PRO A 1 183 ? 29.177 58.862 92.835 1.00 19.76 183 PRO A CA 1
ATOM 1466 C C . PRO A 1 183 ? 27.864 59.309 92.159 1.00 19.66 183 PRO A C 1
ATOM 1467 O O . PRO A 1 183 ? 27.491 58.786 91.101 1.00 16.61 183 PRO A O 1
ATOM 1471 N N . VAL A 1 184 ? 27.159 60.268 92.758 1.00 18.48 184 VAL A N 1
ATOM 1472 C CA . VAL A 1 184 ? 25.912 60.746 92.153 1.00 18.67 184 VAL A CA 1
ATOM 1473 C C . VAL A 1 184 ? 26.209 61.747 91.018 1.00 17.61 184 VAL A C 1
ATOM 1474 O O . VAL A 1 184 ? 25.471 61.826 90.031 1.00 15.24 184 VAL A O 1
ATOM 1478 N N . ALA A 1 185 ? 27.306 62.487 91.144 1.00 17.94 185 ALA A N 1
ATOM 1479 C CA . ALA A 1 185 ? 27.692 63.437 90.099 1.00 18.74 185 ALA A CA 1
ATOM 1480 C C . ALA A 1 185 ? 28.043 62.631 88.843 1.00 20.19 185 ALA A C 1
ATOM 1481 O O . ALA A 1 185 ? 27.662 63.003 87.733 1.00 19.26 185 ALA A O 1
ATOM 1483 N N . LEU A 1 186 ? 28.759 61.518 89.036 1.00 20.73 186 LEU A N 1
ATOM 1484 C CA . LEU A 1 186 ? 29.183 60.638 87.935 1.00 19.79 186 LEU A CA 1
ATOM 1485 C C . LEU A 1 186 ? 27.976 60.030 87.239 1.00 17.95 186 LEU A C 1
ATOM 1486 O O . LEU A 1 186 ? 27.943 59.914 86.012 1.00 18.65 186 LEU A O 1
A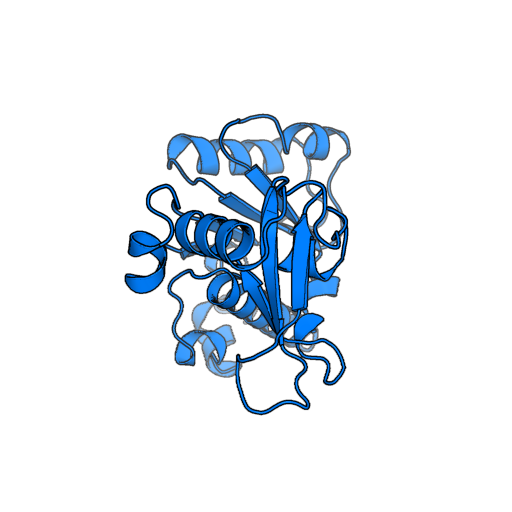TOM 1491 N N . TYR A 1 187 ? 26.985 59.646 88.040 1.00 16.60 187 TYR A N 1
ATOM 1492 C CA . TYR A 1 187 ? 25.748 59.051 87.540 1.00 16.68 187 TYR A CA 1
ATOM 1493 C C . TYR A 1 187 ? 25.028 59.989 86.561 1.00 16.86 187 TYR A C 1
ATOM 1494 O O . TYR A 1 187 ? 24.559 59.560 85.507 1.00 14.09 187 TYR A O 1
ATOM 1503 N N . LEU A 1 188 ? 24.951 61.271 86.928 1.00 16.08 188 LEU A N 1
ATOM 1504 C CA . LEU A 1 188 ? 24.283 62.288 86.115 1.00 15.73 188 LEU A CA 1
ATOM 1505 C C . LEU A 1 188 ? 25.192 62.899 85.051 1.00 16.56 188 LEU A C 1
ATOM 1506 O O . LEU A 1 188 ? 24.719 63.614 84.172 1.00 17.46 188 LEU A O 1
ATOM 1511 N N . GLY A 1 189 ? 26.491 62.623 85.138 1.00 16.78 189 GLY A N 1
ATOM 1512 C CA . GLY A 1 189 ? 27.438 63.197 84.195 1.00 18.99 189 GLY A CA 1
ATOM 1513 C C . GLY A 1 189 ? 27.638 64.698 84.405 1.00 20.33 189 GLY A C 1
ATOM 1514 O O . GLY A 1 189 ? 27.824 65.435 83.433 1.00 19.28 189 GLY A O 1
ATOM 1515 N N . LEU A 1 190 ? 27.610 65.153 85.663 1.00 19.77 190 LEU A N 1
ATOM 1516 C CA . LEU A 1 190 ? 27.774 66.581 85.980 1.00 20.90 190 LEU A CA 1
ATOM 1517 C C . LEU A 1 190 ? 29.110 67.157 85.562 1.00 20.84 190 LEU A C 1
ATOM 1518 O O . LEU A 1 190 ? 30.144 66.473 85.592 1.00 20.52 190 LEU A O 1
ATOM 1523 N N . LYS A 1 191 ? 29.080 68.438 85.198 1.00 22.30 191 LYS A N 1
ATOM 1524 C CA . LYS A 1 191 ? 30.275 69.155 84.762 1.00 21.49 191 LYS A CA 1
ATOM 1525 C C . LYS A 1 191 ? 30.521 70.371 85.641 1.00 18.76 191 LYS A C 1
ATOM 1526 O O . LYS A 1 191 ? 29.588 70.902 86.221 1.00 18.00 191 LYS A O 1
ATOM 1532 N N . ARG A 1 192 ? 31.782 70.785 85.750 1.00 20.93 192 ARG A N 1
ATOM 1533 C CA . ARG A 1 192 ? 32.178 71.943 86.560 1.00 22.40 192 ARG A CA 1
ATOM 1534 C C . ARG A 1 192 ? 31.279 73.154 86.307 1.00 22.55 192 ARG A C 1
ATOM 1535 O O . ARG A 1 192 ? 31.129 73.579 85.162 1.00 22.56 192 ARG A O 1
ATOM 1543 N N . GLY A 1 193 ? 30.682 73.701 87.367 1.00 20.37 193 GLY A N 1
ATOM 1544 C CA . GLY A 1 193 ? 29.803 74.856 87.215 1.00 19.75 193 GLY A CA 1
ATOM 1545 C C . GLY A 1 193 ? 28.308 74.561 87.268 1.00 18.61 193 GLY A C 1
ATOM 1546 O O . GLY A 1 193 ? 27.491 75.457 87.513 1.00 18.65 193 GLY A O 1
ATOM 1547 N N . GLU A 1 194 ? 27.935 73.307 87.038 1.00 18.45 194 GLU A N 1
ATOM 1548 C CA . GLU A 1 194 ? 26.531 72.939 87.063 1.00 17.62 194 GLU A CA 1
ATOM 1549 C C . GLU A 1 194 ? 26.079 72.776 88.501 1.00 17.88 194 GLU A C 1
ATOM 1550 O O . GLU A 1 194 ? 26.846 72.316 89.343 1.00 16.86 194 GLU A O 1
ATOM 1556 N N . VAL A 1 195 ? 24.833 73.165 88.770 1.00 18.88 195 VAL A N 1
ATOM 1557 C CA . VAL A 1 195 ? 24.240 73.078 90.100 1.00 17.29 195 VAL A CA 1
ATOM 1558 C C . VAL A 1 195 ? 23.154 72.028 90.157 1.00 16.96 195 VAL A C 1
ATOM 1559 O O . VAL A 1 195 ? 22.408 71.862 89.190 1.00 16.65 195 VAL A O 1
ATOM 1563 N N . VAL A 1 196 ? 23.063 71.317 91.286 1.00 15.55 196 VAL A N 1
ATOM 1564 C CA . VAL A 1 196 ? 22.016 70.313 91.449 1.00 14.83 196 VAL A CA 1
ATOM 1565 C C . VAL A 1 196 ? 21.132 70.667 92.611 1.00 14.79 196 VAL A C 1
ATOM 1566 O O . VAL A 1 196 ? 21.605 71.128 93.645 1.00 16.58 196 VAL A O 1
ATOM 1570 N N . LYS A 1 197 ? 19.839 70.469 92.425 1.00 14.91 197 LYS A N 1
ATOM 1571 C CA . LYS A 1 197 ? 18.864 70.700 93.477 1.00 16.96 197 LYS A CA 1
ATOM 1572 C C . LYS A 1 197 ? 18.764 69.323 94.159 1.00 18.49 197 LYS A C 1
ATOM 1573 O O . LYS A 1 197 ? 18.685 68.295 93.481 1.00 16.51 197 LYS A O 1
ATOM 1579 N N . ILE A 1 198 ? 18.793 69.303 95.491 1.00 18.52 198 ILE A N 1
ATOM 1580 C CA . ILE A 1 198 ? 18.769 68.044 96.234 1.00 16.23 198 ILE A CA 1
ATOM 1581 C C . ILE A 1 198 ? 17.561 67.922 97.158 1.00 16.59 198 ILE A C 1
ATOM 1582 O O . ILE A 1 198 ? 17.406 68.669 98.127 1.00 18.26 198 ILE A O 1
ATOM 1587 N N . ILE A 1 199 ? 16.695 66.969 96.837 1.00 17.53 199 ILE A N 1
ATOM 1588 C CA . ILE A 1 199 ? 15.462 66.750 97.581 1.00 18.95 199 ILE A CA 1
ATOM 1589 C C . ILE A 1 199 ? 15.436 65.441 98.356 1.00 21.44 199 ILE A C 1
ATOM 1590 O O . ILE A 1 199 ? 15.349 64.357 97.765 1.00 20.81 199 ILE A O 1
ATOM 1595 N N . ARG A 1 200 ? 15.503 65.550 99.681 1.00 22.09 200 ARG A N 1
ATOM 1596 C CA . ARG A 1 200 ? 15.476 64.379 100.549 1.00 23.04 200 ARG A CA 1
ATOM 1597 C C . ARG A 1 200 ? 14.193 63.627 100.256 1.00 24.47 200 ARG A C 1
ATOM 1598 O O . ARG A 1 200 ? 13.136 64.235 100.037 1.00 24.00 200 ARG A O 1
ATOM 1606 N N . LYS A 1 201 ? 14.283 62.303 100.250 1.00 25.50 201 LYS A N 1
ATOM 1607 C CA . LYS A 1 201 ? 13.112 61.500 99.964 1.00 27.25 201 LYS A CA 1
ATOM 1608 C C . LYS A 1 201 ? 12.140 61.449 101.137 1.00 29.38 201 LYS A C 1
ATOM 1609 O O . LYS A 1 201 ? 11.091 60.816 101.039 1.00 31.12 201 LYS A O 1
ATOM 1615 N N . SER A 1 202 ? 12.481 62.114 102.241 1.00 30.03 202 SER A N 1
ATOM 1616 C CA . SER A 1 202 ? 11.586 62.154 103.393 1.00 31.80 202 SER A CA 1
ATOM 1617 C C . SER A 1 202 ? 10.664 63.377 103.298 1.00 34.33 202 SER A C 1
ATOM 1618 O O . SER A 1 202 ? 9.638 63.436 103.975 1.00 33.99 202 SER A O 1
ATOM 1621 N N . GLU A 1 203 ? 11.033 64.342 102.451 1.00 38.31 203 GLU A N 1
ATOM 1622 C CA . GLU A 1 203 ? 10.239 65.559 102.258 1.00 43.61 203 GLU A CA 1
ATOM 1623 C C . GLU A 1 203 ? 9.304 65.417 101.049 1.00 46.63 203 GLU A C 1
ATOM 1624 O O . GLU A 1 203 ? 9.682 64.861 100.013 1.00 47.83 203 GLU A O 1
ATOM 1630 N N . THR A 1 204 ? 8.084 65.940 101.181 1.00 50.07 204 THR A N 1
ATOM 1631 C CA . THR A 1 204 ? 7.076 65.820 100.123 1.00 51.63 204 THR A CA 1
ATOM 1632 C C . THR A 1 204 ? 6.806 67.091 99.327 1.00 52.45 204 THR A C 1
ATOM 1633 O O . THR A 1 204 ? 5.650 67.442 99.100 1.00 54.38 204 THR A O 1
ATOM 1637 N N . SER A 1 205 ? 7.866 67.773 98.906 1.00 52.20 205 SER A N 1
ATOM 1638 C CA . SER A 1 205 ? 7.734 68.996 98.125 1.00 51.51 205 SER A CA 1
ATOM 1639 C C . SER A 1 205 ? 9.118 69.418 97.679 1.00 51.56 205 SER A C 1
ATOM 1640 O O . SER A 1 205 ? 10.074 69.324 98.444 1.00 52.83 205 SER A O 1
ATOM 1643 N N . GLY A 1 206 ? 9.234 69.878 96.441 1.00 50.85 206 GLY A N 1
ATOM 1644 C CA . GLY A 1 206 ? 10.524 70.311 95.937 1.00 49.08 206 GLY A CA 1
ATOM 1645 C C . GLY A 1 206 ? 10.957 71.632 96.545 1.00 48.45 206 GLY A C 1
ATOM 1646 O O . GLY A 1 206 ? 11.939 72.226 96.122 1.00 49.35 206 GLY A O 1
ATOM 1647 N N . ARG A 1 207 ? 10.199 72.102 97.527 1.00 46.55 207 ARG A N 1
ATOM 1648 C CA . ARG A 1 207 ? 10.496 73.384 98.172 1.00 45.76 207 ARG A CA 1
ATOM 1649 C C . ARG A 1 207 ? 11.555 73.234 99.281 1.00 44.76 207 ARG A C 1
ATOM 1650 O O . ARG A 1 207 ? 11.552 72.257 100.025 1.00 44.36 207 ARG A O 1
ATOM 1658 N N . TYR A 1 208 ? 12.442 74.217 99.405 1.00 43.35 208 TYR A N 1
ATOM 1659 C CA . TYR A 1 208 ? 13.520 74.206 100.420 1.00 42.85 208 TYR A CA 1
ATOM 1660 C C . TYR A 1 208 ? 14.606 73.161 100.238 1.00 40.35 208 TYR A C 1
ATOM 1661 O O . TYR A 1 208 ? 15.318 72.831 101.184 1.00 42.55 208 TYR A O 1
ATOM 1670 N N . ALA A 1 209 ? 14.732 72.618 99.046 1.00 34.42 209 ALA A N 1
ATOM 1671 C CA . ALA A 1 209 ? 15.765 71.630 98.824 1.00 27.90 209 ALA A CA 1
ATOM 1672 C C . ALA A 1 209 ? 17.120 72.281 99.069 1.00 25.09 209 ALA A C 1
ATOM 1673 O O . ALA A 1 209 ? 17.205 73.450 99.411 1.00 22.03 209 ALA A O 1
ATOM 1675 N N . SER A 1 210 ? 18.170 71.495 98.925 1.00 20.03 210 SER A N 1
ATOM 1676 C CA . SER A 1 210 ? 19.505 71.995 99.090 1.00 20.30 210 SER A CA 1
ATOM 1677 C C . SER A 1 210 ? 20.093 72.146 97.670 1.00 19.80 210 SER A C 1
ATOM 1678 O O . SER A 1 210 ? 19.567 71.555 96.721 1.00 19.74 210 SER A O 1
ATOM 1681 N N . TYR A 1 211 ? 21.161 72.932 97.532 1.00 17.84 211 TYR A N 1
ATOM 1682 C CA . TYR A 1 211 ? 21.835 73.157 96.255 1.00 18.66 211 TYR A CA 1
ATOM 1683 C C . TYR A 1 211 ? 23.338 72.994 96.407 1.00 18.66 211 TYR A C 1
ATOM 1684 O O . TYR A 1 211 ? 23.922 73.469 97.379 1.00 21.14 211 TYR A O 1
ATOM 1693 N N . ARG A 1 212 ? 23.970 72.324 95.448 1.00 18.54 212 ARG A N 1
ATOM 1694 C CA . ARG A 1 212 ? 25.422 72.116 95.468 1.00 17.33 212 ARG A CA 1
ATOM 1695 C C . ARG A 1 212 ? 25.964 72.390 94.069 1.00 18.20 212 ARG A C 1
ATOM 1696 O O . ARG A 1 212 ? 25.343 72.008 93.074 1.00 18.53 212 ARG A O 1
ATOM 1704 N N . ILE A 1 213 ? 27.111 73.049 93.986 1.00 17.31 213 ILE A N 1
ATOM 1705 C CA . ILE A 1 213 ? 27.707 73.337 92.686 1.00 19.51 213 ILE A CA 1
ATOM 1706 C C . ILE A 1 213 ? 28.864 72.355 92.446 1.00 17.99 213 ILE A C 1
ATOM 1707 O O . ILE A 1 213 ? 29.658 72.083 93.343 1.00 17.50 213 ILE A O 1
ATOM 1712 N N . CYS A 1 214 ? 28.935 71.812 91.232 1.00 20.90 214 CYS A N 1
ATOM 1713 C CA . CYS A 1 214 ? 29.955 70.834 90.869 1.00 22.05 214 CYS A CA 1
ATOM 1714 C C . CYS A 1 214 ? 31.318 71.428 90.633 1.00 25.46 214 CYS A C 1
ATOM 1715 O O . CYS A 1 214 ? 31.445 72.472 90.002 1.00 25.24 214 CYS A O 1
ATOM 1718 N N . MET A 1 215 ? 32.340 70.731 91.118 1.00 28.99 215 MET A N 1
ATOM 1719 C CA . MET A 1 215 ? 33.719 71.170 90.961 1.00 32.75 215 MET A CA 1
ATOM 1720 C C . MET A 1 215 ? 34.400 70.445 89.800 1.00 34.10 215 MET A C 1
ATOM 1721 O O . MET A 1 215 ? 35.426 70.905 89.288 1.00 36.39 215 MET A O 1
#

B-factor: mean 25.43, std 9.22, range [10.97, 70.11]

Organism: Saccharomyces cerevisiae (strain ATCC 204508 / S288c) (NCBI:txid559292)

Sequence (211 aa):
NERNISRLWRAFRTVKEMVKDRGYFITQEEVELPLEDFKAKYCDSMGRPQRKMMSFQANPTEESISKFPDMGSLWVEFCDEPSVGVKTMKTFVIHIQEKNFQTGIFVYQNNITPSAMKLVPSIPPATIETFNEAALVVNITHHELVPKHIRLSSDEKRELLKRYRLKESQLPRIQRADPVALYLGLKRGEVVKIIRKSETSGRYASYRICM

Radius of gyration: 18.38 Å; Cα contacts (8 Å, |Δi|>4): 334; chains: 1; bounding box: 39×57×40 Å

Secondary structure (DSSP, 8-state):
--HHHHHHHHHHHHHHHHHHHTTB---HHHHT--HHHHHHHHB-TTS-B-GGGT-EEE-B-HHHHHH-TT---EEEEE-SSSEE-HHHHHHHHHHHHHTT-SEEEEEESSEE-HHHHTTTTSSTT-EEEEEEHHHHSS-GGGSTTS-EEEEPPH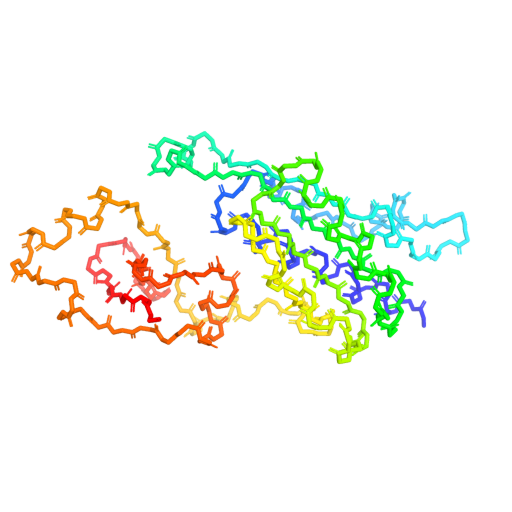HHHHHHHHHTT--GGGS-EE-TT-HHHHHHT--TT-EEEEE-TT-SSSTT-EEEEE-

InterPro domains:
  IPR000783 RNA polymerase, subunit H/Rpb5 C-terminal [PF01191] (142-214)
  IPR005571 RNA polymerase, Rpb5, N-terminal [PF03871] (6-99)
  IPR014381 DNA-directed RNA polymerase subunit Rpo5/Rpb5 [MF_00025] (142-215)
  IPR014381 DNA-directed RNA polymerase subunit Rpo5/Rpb5 [PIRSF000747] (3-215)
  IPR014381 DNA-directed RNA polymerase subunit Rpo5/Rpb5 [PTHR10535] (5-214)
  IPR020608 RNA polymerase, subunit H/Rpb5, conserved site [PS01110] (147-160)
  IPR035913 RPB5-like RNA polymerase subunit superfamily [G3DSA:3.90.940.20] (140-215)
  IPR035913 RPB5-like RNA polymerase subunit superfamily [SSF55287] (140-215)
  IPR036710 RNA polymerase Rpb5, N-terminal domain superfamily [G3DSA:3.40.1340.10] (1-139)
  IPR036710 RNA polymerase Rpb5, N-terminal domain superfamily [SSF53036] (6-143)

CATH classification: 3.40.1340.10 (+1 more: 3.90.940.20)